Protein AF-A0A3M1U3U3-F1 (afdb_monomer_lite)

Foldseek 3Di:
DDDDDDDPDDPPPPPDPPPPPPADAQEKEFQCDQFWKFKDKAHDTDTAHHGDIHHDHDDFAKIWMWIATPVRHTPDTDIDGADRYWYQHRHLAKKKKFKDKQFPPVCCVVPFPWDWDDQPNDTDTGHMDIDGSVCRIDYDPFPEEAPGDDDPDNVPDPADVVRMDMGIYMYGSVRVVVVRVVSVVVVVD

Sequence (189 aa):
MKRQPITHLLLISILGLMMSACQKGNVEMDNAGDQTLEVTVDELTYTMKPGDYQKLELKPGTHRIIIKDEDGKTIEEATFQVKEGGLLNLARKDYYIWTDLYGDPSLKAEKLKEDWHKIGDKSYYGEFTRIEPENIYVEKTWDYGLEEDFPTDLIGLQLTREKYMIKSKLFREKDLIEAYNALARQSSQ

Radius of gyration: 21.99 Å; chains: 1; bounding box: 83×41×49 Å

Structure (mmCIF, N/CA/C/O backbone):
data_AF-A0A3M1U3U3-F1
#
_entry.id   AF-A0A3M1U3U3-F1
#
loop_
_atom_site.group_PDB
_atom_site.id
_atom_site.type_symbol
_atom_site.label_atom_id
_atom_site.label_alt_id
_atom_site.label_comp_id
_atom_site.label_asym_id
_atom_site.label_entity_id
_atom_site.label_seq_id
_atom_site.pdbx_PDB_ins_code
_atom_site.Cartn_x
_atom_site.Cartn_y
_atom_site.Cartn_z
_atom_site.occupancy
_atom_site.B_iso_or_equiv
_atom_site.auth_seq_id
_atom_site.auth_comp_id
_atom_site.auth_asym_id
_atom_site.auth_atom_id
_atom_site.pdbx_PDB_model_num
ATOM 1 N N . MET A 1 1 ? -62.310 -25.233 -28.486 1.00 44.94 1 MET A N 1
ATOM 2 C CA . MET A 1 1 ? -60.982 -24.636 -28.765 1.00 44.94 1 MET A CA 1
ATOM 3 C C . MET A 1 1 ? -60.704 -23.539 -27.743 1.00 44.94 1 MET A C 1
ATOM 5 O O . MET A 1 1 ? -61.309 -22.480 -27.831 1.00 44.94 1 MET A O 1
ATOM 9 N N . LYS A 1 2 ? -59.877 -23.814 -26.724 1.00 37.88 2 LYS A N 1
ATOM 10 C CA . LYS A 1 2 ? -59.483 -22.843 -25.685 1.00 37.88 2 LYS A CA 1
ATOM 11 C C . LYS A 1 2 ? -58.199 -22.130 -26.125 1.00 37.88 2 LYS A C 1
ATOM 13 O O . LYS A 1 2 ? -57.233 -22.800 -26.472 1.00 37.88 2 LYS A O 1
ATOM 18 N N . ARG A 1 3 ? -58.208 -20.794 -26.127 1.00 43.28 3 ARG A N 1
ATOM 19 C CA . ARG A 1 3 ? -57.026 -19.946 -26.356 1.00 43.28 3 ARG A CA 1
ATOM 20 C C . ARG A 1 3 ? -56.214 -19.868 -25.059 1.00 43.28 3 ARG A C 1
ATOM 22 O O . ARG A 1 3 ? -56.797 -19.606 -24.010 1.00 43.28 3 ARG A O 1
ATOM 29 N N . GLN A 1 4 ? -54.907 -20.107 -25.127 1.00 47.84 4 GLN A N 1
ATOM 30 C CA . GLN A 1 4 ? -53.986 -19.836 -24.019 1.00 47.84 4 GLN A CA 1
ATOM 31 C C . GLN A 1 4 ? -53.564 -18.357 -24.034 1.00 47.84 4 GLN A C 1
ATOM 33 O O . GLN A 1 4 ? -53.322 -17.826 -25.120 1.00 47.84 4 GLN A O 1
ATOM 38 N N . PRO A 1 5 ? -53.456 -17.685 -22.875 1.00 51.38 5 PRO A N 1
ATOM 39 C CA . PRO A 1 5 ? -52.813 -16.383 -22.785 1.00 51.38 5 PRO A CA 1
ATOM 40 C C . PRO A 1 5 ? -51.293 -16.552 -22.654 1.00 51.38 5 PRO A C 1
ATOM 42 O O . PRO A 1 5 ? -50.808 -17.343 -21.848 1.00 51.38 5 PRO A O 1
ATOM 45 N N . ILE A 1 6 ? -50.546 -15.801 -23.462 1.00 52.19 6 ILE A N 1
ATOM 46 C CA . ILE A 1 6 ? -49.090 -15.684 -23.368 1.00 52.19 6 ILE A CA 1
ATOM 47 C C . ILE A 1 6 ? -48.789 -14.757 -22.188 1.00 52.19 6 ILE A C 1
ATOM 49 O O . ILE A 1 6 ? -49.027 -13.552 -22.253 1.00 52.19 6 ILE A O 1
ATOM 53 N N . THR A 1 7 ? -48.301 -15.330 -21.094 1.00 41.19 7 THR A N 1
ATOM 54 C CA . THR A 1 7 ? -47.803 -14.586 -19.936 1.00 41.19 7 THR A CA 1
ATOM 55 C C . THR A 1 7 ? -46.410 -14.053 -20.274 1.00 41.19 7 THR A C 1
ATOM 57 O O . THR A 1 7 ? -45.443 -14.813 -20.298 1.00 41.19 7 THR A O 1
ATOM 60 N N . HIS A 1 8 ? -46.287 -12.757 -20.567 1.00 48.03 8 HIS A N 1
ATOM 61 C CA . HIS A 1 8 ? -44.983 -12.105 -20.684 1.00 48.03 8 HIS A CA 1
ATOM 62 C C . HIS A 1 8 ? -44.361 -11.950 -19.289 1.00 48.03 8 HIS A C 1
ATOM 64 O O . HIS A 1 8 ? -44.740 -11.074 -18.516 1.00 48.03 8 HIS A O 1
ATOM 70 N N . LEU A 1 9 ? -43.412 -12.831 -18.970 1.00 45.91 9 LEU A N 1
ATOM 71 C CA . LEU A 1 9 ? -42.531 -12.717 -17.814 1.00 45.91 9 LEU A CA 1
ATOM 72 C C . LEU A 1 9 ? -41.480 -11.636 -18.116 1.00 45.91 9 LEU A C 1
ATOM 74 O O . LEU A 1 9 ? -40.540 -11.866 -18.874 1.00 45.91 9 LEU A O 1
ATOM 78 N N . LEU A 1 10 ? -41.670 -10.440 -17.562 1.00 45.41 10 LEU A N 1
ATOM 79 C CA . LEU A 1 10 ? -40.721 -9.332 -17.656 1.00 45.41 10 LEU A CA 1
ATOM 80 C C . LEU A 1 10 ? -39.677 -9.501 -16.540 1.00 45.41 10 LEU A C 1
ATOM 82 O O . LEU A 1 10 ? -39.898 -9.109 -15.397 1.00 45.41 10 LEU A O 1
ATOM 86 N N . LEU A 1 11 ? -38.557 -10.152 -16.867 1.00 43.94 11 LEU A N 1
ATOM 87 C CA . LEU A 1 11 ? -37.371 -10.211 -16.012 1.00 43.94 11 LEU A CA 1
ATOM 88 C C . LEU A 1 11 ? -36.664 -8.849 -16.100 1.00 43.94 11 LEU A C 1
ATOM 90 O O . LEU A 1 11 ? -35.965 -8.568 -17.070 1.00 43.94 11 LEU A O 1
ATOM 94 N N . ILE A 1 12 ? -36.865 -7.978 -15.111 1.00 51.47 12 ILE A N 1
ATOM 95 C CA . ILE A 1 12 ? -36.060 -6.761 -14.965 1.00 51.47 12 ILE A CA 1
ATOM 96 C C . ILE A 1 12 ? -34.807 -7.154 -14.182 1.00 51.47 12 ILE A C 1
ATOM 98 O O . ILE A 1 12 ? -34.787 -7.151 -12.953 1.00 51.47 12 ILE A O 1
ATOM 102 N N . SER A 1 13 ? -33.759 -7.539 -14.906 1.00 51.06 13 SER A N 1
ATOM 103 C CA . SER A 1 13 ? -32.401 -7.617 -14.376 1.00 51.06 13 SER A CA 1
ATOM 104 C C . SER A 1 13 ? -31.904 -6.194 -14.119 1.00 51.06 13 SER A C 1
ATOM 106 O O . SER A 1 13 ? -31.456 -5.512 -15.043 1.00 51.06 13 SER A O 1
ATOM 108 N N . ILE A 1 14 ? -32.015 -5.725 -12.875 1.00 53.97 14 ILE A N 1
ATOM 109 C CA . ILE A 1 14 ? -31.339 -4.504 -12.427 1.00 53.97 14 ILE A CA 1
ATOM 110 C C . ILE A 1 14 ? -29.849 -4.840 -12.357 1.00 53.97 14 ILE A C 1
ATOM 112 O O . ILE A 1 14 ? -29.349 -5.378 -11.372 1.00 53.97 14 ILE A O 1
ATOM 116 N N . LEU A 1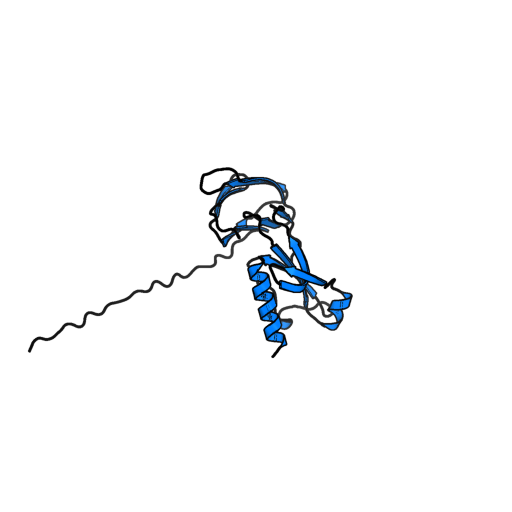 15 ? -29.168 -4.582 -13.470 1.00 50.12 15 LEU A N 1
ATOM 117 C CA . LEU A 1 15 ? -27.721 -4.552 -13.576 1.00 50.12 15 LEU A CA 1
ATOM 118 C C . LEU A 1 15 ? -27.237 -3.432 -12.650 1.00 50.12 15 LEU A C 1
ATOM 120 O O . LEU A 1 15 ? -27.443 -2.252 -12.934 1.00 50.12 15 LEU A O 1
ATOM 124 N N . GLY A 1 16 ? -26.682 -3.812 -11.499 1.00 47.12 16 GLY A N 1
ATOM 125 C CA . GLY A 1 16 ? -26.101 -2.881 -10.544 1.00 47.12 16 GLY A CA 1
ATOM 126 C C . GLY A 1 16 ? -24.942 -2.143 -11.197 1.00 47.12 16 GLY A C 1
ATOM 127 O O . GLY A 1 16 ? -23.850 -2.688 -11.327 1.00 47.12 16 GLY A O 1
ATOM 128 N N . LEU A 1 17 ? -25.191 -0.906 -11.621 1.00 46.38 17 LEU A N 1
ATOM 129 C CA . LEU A 1 17 ? -24.141 0.049 -11.936 1.00 46.38 17 LEU A CA 1
ATOM 130 C C . LEU A 1 17 ? -23.414 0.343 -10.616 1.00 46.38 17 LEU A C 1
ATOM 132 O O . LEU A 1 17 ? -23.860 1.172 -9.822 1.00 46.38 17 LEU A O 1
ATOM 136 N N . MET A 1 18 ? -22.322 -0.373 -10.349 1.00 48.38 18 MET A N 1
ATOM 137 C CA . MET A 1 18 ? -21.356 0.058 -9.346 1.00 48.38 18 MET A CA 1
ATOM 138 C C . MET A 1 18 ? -20.742 1.353 -9.863 1.00 48.38 18 MET A C 1
ATOM 140 O O . MET A 1 18 ? -19.883 1.357 -10.741 1.00 48.38 18 MET A O 1
ATOM 144 N N . MET A 1 19 ? -21.260 2.478 -9.376 1.00 45.25 19 MET A N 1
ATOM 145 C CA . MET A 1 19 ? -20.596 3.756 -9.548 1.00 45.25 19 MET A CA 1
ATOM 146 C C . MET A 1 19 ? -19.299 3.678 -8.749 1.00 45.25 19 MET A C 1
ATOM 148 O O . MET A 1 19 ? -19.324 3.820 -7.527 1.00 45.25 19 MET A O 1
ATOM 152 N N . SER A 1 20 ? -18.181 3.432 -9.433 1.00 45.62 20 SER A N 1
ATOM 153 C CA . SER A 1 20 ? -16.842 3.684 -8.905 1.00 45.62 20 SER A CA 1
ATOM 154 C C . SER A 1 20 ? -16.735 5.180 -8.630 1.00 45.62 20 SER A C 1
ATOM 156 O O . SER A 1 20 ? -16.308 5.970 -9.471 1.00 45.62 20 SER A O 1
ATOM 158 N N . ALA A 1 21 ? -17.226 5.600 -7.465 1.00 48.47 21 ALA A N 1
ATOM 159 C CA . ALA A 1 21 ? -16.942 6.913 -6.936 1.00 48.47 21 ALA A CA 1
ATOM 160 C C . ALA A 1 21 ? -15.420 6.997 -6.841 1.00 48.47 21 ALA A C 1
ATOM 162 O O . ALA A 1 21 ? -14.805 6.194 -6.146 1.00 48.47 21 ALA A O 1
ATOM 163 N N . CYS A 1 22 ? -14.817 7.927 -7.580 1.00 58.47 22 CYS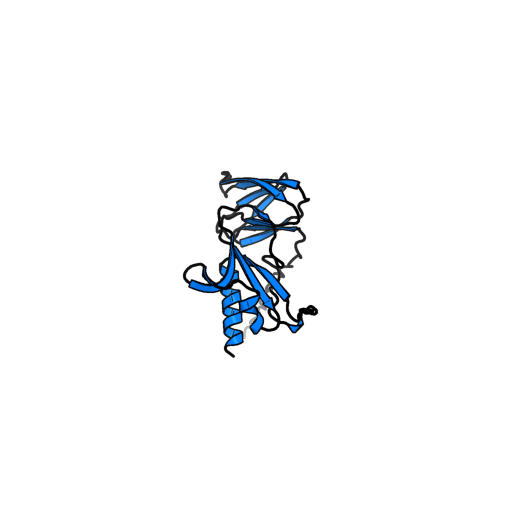 A N 1
ATOM 164 C CA . CYS A 1 22 ? -13.402 8.236 -7.455 1.00 58.47 22 CYS A CA 1
ATOM 165 C C . CYS A 1 22 ? -13.159 8.646 -5.999 1.00 58.47 22 CYS A C 1
ATOM 167 O O . CYS A 1 22 ? -13.452 9.781 -5.611 1.00 58.47 22 CYS A O 1
ATOM 169 N N . GLN A 1 23 ? -12.712 7.703 -5.174 1.00 66.81 23 GLN A N 1
ATOM 170 C CA . GLN A 1 23 ? -12.415 7.963 -3.777 1.00 66.81 23 GLN A CA 1
ATOM 171 C C . GLN A 1 23 ? -11.241 8.946 -3.750 1.00 66.81 23 GLN A C 1
ATOM 173 O O . GLN A 1 23 ? -10.232 8.746 -4.427 1.00 66.81 23 GLN A O 1
ATOM 178 N N . LYS A 1 24 ? -11.406 10.064 -3.042 1.00 81.88 24 LYS A N 1
ATOM 179 C CA . LYS A 1 24 ? -10.366 11.084 -2.870 1.00 81.88 24 LYS A CA 1
ATOM 180 C C . LYS A 1 24 ? -9.701 10.867 -1.519 1.00 81.88 24 LYS A C 1
ATOM 182 O O . LYS A 1 24 ? -10.391 10.565 -0.552 1.00 81.88 24 LYS A O 1
ATOM 187 N N . GLY A 1 25 ? -8.389 11.027 -1.469 1.00 91.56 25 GLY A N 1
ATOM 188 C CA . GLY A 1 25 ? -7.606 10.870 -0.252 1.00 91.56 25 GLY A CA 1
ATOM 189 C C . GLY A 1 25 ? -6.144 10.597 -0.572 1.00 91.56 25 GLY A C 1
ATOM 190 O O . GLY A 1 25 ? -5.803 10.218 -1.698 1.00 91.56 25 GLY A O 1
ATOM 191 N N . ASN A 1 26 ? -5.291 10.784 0.424 1.00 95.19 26 ASN A N 1
ATOM 192 C CA . ASN A 1 26 ? -3.851 10.575 0.345 1.00 95.19 26 ASN A CA 1
ATOM 193 C C . ASN A 1 26 ? -3.381 9.309 1.081 1.00 95.19 26 ASN A C 1
ATOM 195 O O . ASN A 1 26 ? -2.267 8.847 0.842 1.00 95.19 26 ASN A O 1
ATOM 199 N N . VAL A 1 27 ? -4.217 8.729 1.945 1.00 98.00 27 VAL A N 1
ATOM 200 C CA . VAL A 1 27 ? -3.944 7.461 2.629 1.00 98.00 27 VAL A CA 1
ATOM 201 C C . VAL A 1 27 ? -4.888 6.383 2.113 1.00 98.00 27 VAL A C 1
ATOM 203 O O . VAL A 1 27 ? -6.104 6.532 2.153 1.00 98.00 27 VAL A O 1
ATOM 206 N N . GLU A 1 28 ? -4.321 5.297 1.614 1.00 98.00 28 GLU A N 1
ATOM 207 C CA . GLU A 1 28 ? -5.023 4.119 1.121 1.00 98.00 28 GLU A CA 1
ATOM 208 C C . GLU A 1 28 ? -5.244 3.158 2.283 1.00 98.00 28 GLU A C 1
ATOM 210 O O . GLU A 1 28 ? -4.286 2.697 2.884 1.00 98.00 28 GLU A O 1
ATOM 215 N N . MET A 1 29 ? -6.488 2.874 2.637 1.00 98.00 29 MET A N 1
ATOM 216 C CA . MET A 1 29 ? -6.845 1.963 3.715 1.00 98.00 29 MET A CA 1
ATOM 217 C C . MET A 1 29 ? -7.459 0.705 3.116 1.00 98.00 29 MET A C 1
ATOM 219 O O . MET A 1 29 ? -8.508 0.778 2.478 1.00 98.00 29 MET A O 1
ATOM 223 N N . ASP A 1 30 ? -6.801 -0.434 3.316 1.00 98.50 30 ASP A N 1
ATOM 224 C CA . ASP A 1 30 ? -7.132 -1.668 2.607 1.00 98.50 30 ASP A CA 1
ATOM 225 C C . ASP A 1 30 ? -7.291 -2.861 3.548 1.00 98.50 30 ASP A C 1
ATOM 227 O O . ASP A 1 30 ? -6.448 -3.116 4.417 1.00 98.50 30 ASP A O 1
ATOM 231 N N . ASN A 1 31 ? -8.370 -3.618 3.347 1.00 98.00 31 ASN A N 1
ATOM 232 C CA . ASN A 1 31 ? -8.610 -4.898 3.997 1.00 98.00 31 ASN A CA 1
ATOM 233 C C . ASN A 1 31 ? -8.456 -6.048 2.991 1.00 98.00 31 ASN A C 1
ATOM 235 O O . ASN A 1 31 ? -9.429 -6.687 2.602 1.00 98.00 31 ASN A O 1
ATOM 239 N N . ALA A 1 32 ? -7.217 -6.387 2.629 1.00 96.88 32 ALA A N 1
ATOM 240 C CA . ALA A 1 32 ? -6.901 -7.596 1.857 1.00 96.88 32 ALA A CA 1
ATOM 241 C C . ALA A 1 32 ? -7.119 -8.927 2.631 1.00 96.88 32 ALA A C 1
ATOM 243 O O . ALA A 1 32 ? -6.622 -9.982 2.227 1.00 96.88 32 ALA A O 1
ATOM 244 N N . GLY A 1 33 ? -7.792 -8.889 3.784 1.00 96.25 33 GLY A N 1
ATOM 245 C CA . GLY A 1 33 ? -8.105 -10.038 4.626 1.00 96.25 33 GLY A CA 1
ATOM 246 C C . GLY A 1 33 ? -9.416 -10.725 4.260 1.00 96.25 33 GLY A C 1
ATOM 247 O O . GLY A 1 33 ? -10.088 -10.382 3.292 1.00 96.25 33 GLY A O 1
ATOM 248 N N . ASP A 1 34 ? -9.769 -11.720 5.067 1.00 96.75 34 ASP A N 1
ATOM 249 C CA . ASP A 1 34 ? -10.973 -12.547 4.950 1.00 96.75 34 ASP A CA 1
ATOM 250 C C . ASP A 1 34 ? -11.995 -12.296 6.072 1.00 96.75 34 ASP A C 1
ATOM 252 O O . ASP A 1 34 ? -13.061 -12.911 6.077 1.00 96.75 34 ASP A O 1
ATOM 256 N N . GLN A 1 35 ? -11.710 -11.359 6.980 1.00 96.88 35 GLN A N 1
ATOM 257 C CA . GLN A 1 35 ? -12.587 -10.967 8.087 1.00 96.88 35 GLN A CA 1
ATOM 258 C C . GLN A 1 35 ? -13.096 -9.534 7.912 1.00 96.88 35 GLN A C 1
ATOM 260 O O . GLN A 1 35 ? -12.383 -8.678 7.381 1.00 96.88 35 GLN A O 1
ATOM 265 N N . THR A 1 36 ? -14.313 -9.250 8.381 1.00 98.19 36 THR A N 1
ATOM 266 C CA . THR A 1 36 ? -14.779 -7.865 8.524 1.00 98.19 36 THR A CA 1
ATOM 267 C C . THR A 1 36 ? -14.097 -7.227 9.729 1.00 98.19 36 THR A C 1
ATOM 269 O O . THR A 1 36 ? -13.956 -7.849 10.780 1.00 98.19 36 THR A O 1
ATOM 272 N N . LEU A 1 37 ? -13.683 -5.972 9.582 1.00 98.31 37 LEU A N 1
ATOM 273 C CA . LEU A 1 37 ? -12.983 -5.218 10.615 1.00 98.31 37 LEU A CA 1
ATOM 274 C C . LEU A 1 37 ? -13.764 -3.954 10.976 1.00 98.31 37 LEU A C 1
ATOM 276 O O . LEU A 1 37 ? -14.265 -3.250 10.095 1.00 98.31 37 LEU A O 1
ATOM 280 N N . GLU A 1 38 ? -13.832 -3.633 12.266 1.00 98.38 38 GLU A N 1
ATOM 281 C CA . GLU A 1 38 ? -14.179 -2.288 12.729 1.00 98.38 38 GLU A CA 1
ATOM 282 C C . GLU A 1 38 ? -12.879 -1.495 12.888 1.00 98.38 38 GLU A C 1
ATOM 284 O O . GLU A 1 38 ? -12.017 -1.844 13.695 1.00 98.38 38 GLU A O 1
ATOM 289 N N . VAL A 1 39 ? -12.727 -0.436 12.097 1.00 98.50 39 VAL A N 1
ATOM 290 C CA . VAL A 1 39 ? -11.513 0.380 12.052 1.00 98.50 39 VAL A CA 1
ATOM 291 C C . VAL A 1 39 ? -11.844 1.791 12.489 1.00 98.50 39 VAL A C 1
ATOM 293 O O . VAL A 1 39 ? -12.632 2.471 11.840 1.00 98.50 39 VAL A O 1
ATOM 296 N N . THR A 1 40 ? -11.212 2.259 13.556 1.00 98.50 40 THR A N 1
ATOM 297 C CA . THR A 1 40 ? -11.280 3.659 13.973 1.00 98.50 40 THR A CA 1
ATOM 298 C C . THR A 1 40 ? -9.968 4.347 13.627 1.00 98.50 40 THR A C 1
ATOM 300 O O . THR A 1 40 ? -8.922 3.953 14.137 1.00 98.50 40 THR A O 1
ATOM 303 N N . VAL A 1 41 ? -10.020 5.383 12.790 1.00 98.38 41 VAL A N 1
ATOM 304 C CA . VAL A 1 41 ? -8.896 6.292 12.528 1.00 98.38 41 VAL A CA 1
ATOM 305 C C . VAL A 1 41 ? -9.241 7.650 13.128 1.00 98.38 41 VAL A C 1
ATOM 307 O O . VAL A 1 41 ? -10.216 8.288 12.726 1.00 98.38 41 VAL A O 1
ATOM 310 N N . ASP A 1 42 ? -8.456 8.064 14.118 1.00 97.62 42 ASP A N 1
ATOM 311 C CA . ASP A 1 42 ? -8.747 9.177 15.023 1.00 97.62 42 ASP A CA 1
ATOM 312 C C . ASP A 1 42 ? -10.150 9.066 15.655 1.00 97.62 42 ASP A C 1
ATOM 314 O O . ASP A 1 42 ? -10.354 8.273 16.572 1.00 97.62 42 ASP A O 1
ATOM 318 N N . GLU A 1 43 ? -11.120 9.847 15.172 1.00 95.88 43 GLU A N 1
ATOM 319 C CA . GLU A 1 43 ? -12.505 9.874 15.667 1.00 95.88 43 GLU A CA 1
ATOM 320 C C . GLU A 1 43 ? -13.491 9.154 14.729 1.00 95.88 43 GLU A C 1
ATOM 322 O O . GLU A 1 43 ? -14.654 8.945 15.079 1.00 95.88 43 GLU A O 1
ATOM 327 N N . LEU A 1 44 ? -13.052 8.780 13.524 1.00 97.69 44 LEU A N 1
ATOM 328 C CA . LEU A 1 44 ? -13.912 8.223 12.484 1.00 97.69 44 LEU A CA 1
ATOM 329 C C . LEU A 1 44 ? -13.834 6.702 12.485 1.00 97.69 44 LEU A C 1
ATOM 331 O O . LEU A 1 44 ? -12.747 6.136 12.423 1.00 97.69 44 LEU A O 1
ATOM 335 N N . THR A 1 45 ? -14.994 6.049 12.529 1.00 97.88 45 THR A N 1
ATOM 336 C CA . THR A 1 45 ? -15.101 4.585 12.533 1.00 97.88 45 THR A CA 1
ATOM 337 C C . THR A 1 45 ? -15.701 4.075 11.229 1.00 97.88 45 THR A C 1
ATOM 339 O O . THR A 1 45 ? -16.682 4.626 10.729 1.00 97.88 45 THR A O 1
ATOM 342 N N . TYR A 1 46 ? -15.110 3.006 10.704 1.00 97.75 46 TYR A N 1
ATOM 343 C CA . TYR A 1 46 ? -15.433 2.363 9.440 1.00 97.75 46 TYR A CA 1
ATOM 344 C C . TYR A 1 46 ? -15.658 0.869 9.668 1.00 97.75 46 TYR A C 1
ATOM 346 O O . TYR A 1 46 ? -14.958 0.241 10.461 1.00 97.75 46 TYR A O 1
ATOM 354 N N . THR A 1 47 ? -16.608 0.289 8.940 1.00 98.00 47 THR A N 1
ATOM 355 C CA . THR A 1 47 ? -16.747 -1.166 8.825 1.00 98.00 47 THR A CA 1
ATOM 356 C C . THR A 1 47 ? -16.140 -1.588 7.495 1.00 98.00 47 THR A C 1
ATOM 358 O O . THR A 1 47 ? -16.688 -1.251 6.448 1.00 98.00 47 THR A O 1
ATOM 361 N N . MET A 1 48 ? -15.023 -2.308 7.544 1.00 97.75 48 MET A N 1
ATOM 362 C CA . MET A 1 48 ? -14.239 -2.728 6.382 1.00 97.75 48 MET A CA 1
ATOM 363 C C . MET A 1 48 ? -14.435 -4.224 6.154 1.00 97.75 48 MET A C 1
ATOM 365 O O . MET A 1 48 ? -13.894 -5.040 6.898 1.00 97.75 48 MET A O 1
ATOM 369 N N . LYS A 1 49 ? -15.215 -4.610 5.147 1.00 98.19 49 LYS A N 1
ATOM 370 C CA . LYS A 1 49 ? -15.426 -6.016 4.768 1.00 98.19 49 LYS A CA 1
ATOM 371 C C . LYS A 1 49 ? -14.186 -6.599 4.077 1.00 98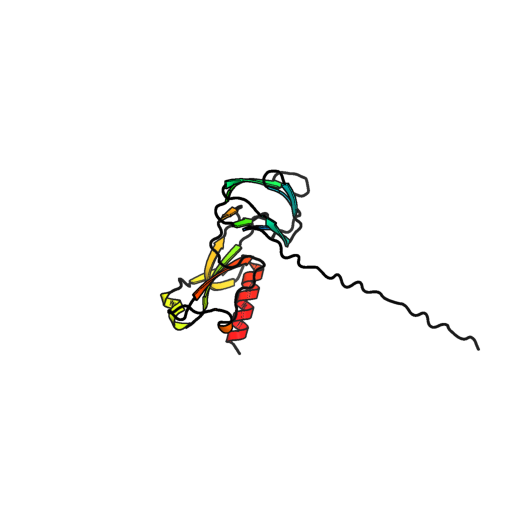.19 49 LYS A C 1
ATOM 373 O O . LYS A 1 49 ? -13.307 -5.841 3.664 1.00 98.19 49 LYS A O 1
ATOM 378 N N . PRO A 1 50 ? -14.109 -7.932 3.923 1.00 97.88 50 PRO A N 1
ATOM 379 C CA . PRO A 1 50 ? -13.066 -8.568 3.124 1.00 97.88 50 PRO A CA 1
ATOM 380 C C . PRO A 1 50 ? -12.973 -7.974 1.715 1.00 97.88 50 PRO A C 1
ATOM 382 O O . PRO A 1 50 ? -13.964 -7.949 0.983 1.00 97.88 50 PRO A O 1
ATOM 385 N N . GLY A 1 51 ? -11.780 -7.517 1.338 1.00 96.12 51 GLY A N 1
ATOM 386 C CA . GLY A 1 51 ? -11.497 -6.872 0.056 1.00 96.12 51 GLY A CA 1
ATOM 387 C C . GLY A 1 51 ? -11.921 -5.405 -0.042 1.00 96.12 51 GLY A C 1
ATOM 388 O O . GLY A 1 51 ? -11.755 -4.819 -1.111 1.00 96.12 51 GLY A O 1
ATOM 389 N N . ASP A 1 52 ? -12.464 -4.804 1.022 1.00 97.56 52 ASP A N 1
ATOM 390 C CA . ASP A 1 52 ? -12.818 -3.386 0.998 1.00 97.56 52 ASP A CA 1
ATOM 391 C C . ASP A 1 52 ? -11.565 -2.505 0.962 1.00 97.56 52 ASP A C 1
ATOM 393 O O . ASP A 1 52 ? -10.587 -2.720 1.685 1.00 97.56 52 ASP A O 1
ATOM 397 N N . TYR A 1 53 ? -11.674 -1.448 0.164 1.00 96.88 53 TYR A N 1
ATOM 398 C CA . TYR A 1 53 ? -10.672 -0.413 -0.024 1.00 96.88 53 TYR A CA 1
ATOM 399 C C . TYR A 1 53 ? -11.306 0.966 0.153 1.00 96.88 53 TYR A C 1
ATOM 401 O O . TYR A 1 53 ? -12.395 1.247 -0.369 1.00 96.88 53 TYR A O 1
ATOM 409 N N . GLN A 1 54 ? -10.599 1.852 0.851 1.00 95.69 54 GLN A N 1
ATOM 410 C CA . GLN A 1 54 ? -10.999 3.241 0.995 1.00 95.69 54 GLN A CA 1
ATOM 411 C C . GLN A 1 54 ? -9.806 4.199 0.978 1.00 95.69 54 GLN A C 1
ATOM 413 O O . GLN A 1 54 ? -8.836 4.004 1.702 1.00 95.69 54 GLN A O 1
ATOM 418 N N . LYS A 1 55 ? -9.908 5.313 0.243 1.00 96.31 55 LYS A N 1
ATOM 419 C CA . LYS A 1 55 ? -9.016 6.465 0.458 1.00 96.31 55 LYS A CA 1
ATOM 420 C C . LYS A 1 55 ? -9.515 7.363 1.594 1.00 96.31 55 LYS A C 1
ATOM 422 O O . LYS A 1 55 ? -10.677 7.770 1.619 1.00 96.31 55 LYS A O 1
ATOM 427 N N . LEU A 1 56 ? -8.611 7.689 2.511 1.00 96.25 56 LEU A N 1
ATOM 428 C CA . LEU A 1 56 ? -8.779 8.668 3.577 1.00 96.25 56 LEU A CA 1
ATOM 429 C C . LEU A 1 56 ? -7.973 9.924 3.246 1.00 96.25 56 LEU A C 1
ATOM 431 O O . LEU A 1 56 ? -6.840 9.843 2.773 1.00 96.25 56 LEU A O 1
ATOM 435 N N . GLU A 1 57 ? -8.552 11.088 3.519 1.00 96.38 57 GLU A N 1
ATOM 436 C CA . GLU A 1 57 ? -7.831 12.359 3.486 1.00 96.38 57 GLU A CA 1
ATOM 437 C C . GLU A 1 57 ? -7.352 12.682 4.905 1.00 96.38 57 GLU A C 1
ATOM 439 O O . GLU A 1 57 ? -8.139 13.114 5.751 1.00 96.38 57 GLU A O 1
ATOM 444 N N . LEU A 1 58 ? -6.067 12.453 5.169 1.00 97.00 58 LEU A N 1
ATOM 445 C CA . LEU A 1 58 ? -5.420 12.748 6.444 1.00 97.00 58 LEU A CA 1
ATOM 446 C C . LEU A 1 58 ? -4.410 13.882 6.266 1.00 97.00 58 LEU A C 1
ATOM 448 O O . LEU A 1 58 ? -3.592 13.886 5.344 1.00 97.00 58 LEU A O 1
ATOM 452 N N . LYS A 1 59 ? -4.456 14.856 7.176 1.00 96.88 59 LYS A N 1
ATOM 453 C CA . LYS A 1 59 ? -3.487 15.957 7.195 1.00 96.88 59 LYS A CA 1
ATOM 454 C C . LYS A 1 59 ? -2.099 15.437 7.594 1.00 96.88 59 LYS A C 1
ATOM 456 O O . LYS A 1 59 ? -2.010 14.431 8.282 1.00 96.88 59 LYS A O 1
ATOM 461 N N . PRO A 1 60 ? -1.008 16.138 7.248 1.00 97.81 60 PRO A N 1
ATOM 462 C CA . PRO A 1 60 ? 0.301 15.812 7.799 1.00 97.81 60 PRO A CA 1
ATOM 463 C C . PRO A 1 60 ? 0.286 15.920 9.331 1.00 97.81 60 PRO A C 1
ATOM 465 O O . PRO A 1 60 ? -0.146 16.941 9.874 1.00 97.81 60 PRO A O 1
ATOM 468 N N . GLY A 1 61 ? 0.757 14.891 10.033 1.00 98.12 61 GLY A N 1
ATOM 469 C CA . GLY A 1 61 ? 0.653 14.831 11.489 1.00 98.12 61 GLY A CA 1
ATOM 470 C C . GLY A 1 61 ? 0.680 13.422 12.069 1.00 98.12 61 GLY A C 1
ATOM 471 O O . GLY A 1 61 ? 0.842 12.435 11.353 1.00 98.12 61 GLY A O 1
ATOM 472 N N . THR A 1 62 ? 0.560 13.349 13.394 1.00 98.50 62 THR A N 1
ATOM 473 C CA . THR A 1 62 ? 0.397 12.087 14.121 1.00 98.50 62 THR A CA 1
ATOM 474 C C . THR A 1 62 ? -1.080 11.718 14.160 1.00 98.50 62 THR A C 1
ATOM 476 O O . THR A 1 62 ? -1.905 12.542 14.550 1.00 98.50 62 THR A O 1
ATOM 479 N N . HIS A 1 63 ? -1.386 10.475 13.815 1.00 98.62 63 HIS A N 1
ATOM 480 C CA . HIS A 1 63 ? -2.726 9.898 13.821 1.00 98.62 63 HIS A CA 1
ATOM 481 C C . HIS A 1 63 ? -2.749 8.620 14.653 1.00 98.62 63 HIS A C 1
ATOM 483 O O . HIS A 1 63 ? -1.701 8.025 14.931 1.00 98.62 63 HIS A O 1
ATOM 489 N N . ARG A 1 64 ? -3.946 8.190 15.050 1.00 98.50 64 ARG A N 1
ATOM 490 C CA . ARG A 1 64 ? -4.165 6.924 15.759 1.00 98.50 64 ARG A CA 1
ATOM 491 C C . ARG A 1 64 ? -5.084 6.017 14.957 1.00 98.50 64 ARG A C 1
ATOM 493 O O . ARG A 1 64 ? -6.058 6.479 14.374 1.00 98.50 64 ARG A O 1
ATOM 500 N N . ILE A 1 65 ? -4.793 4.722 14.985 1.00 98.56 65 ILE A N 1
ATOM 501 C CA . ILE A 1 65 ? -5.657 3.674 14.451 1.00 98.56 65 ILE A CA 1
ATOM 502 C C . ILE A 1 65 ? -5.960 2.636 15.531 1.00 98.56 65 ILE A C 1
ATOM 504 O O . ILE A 1 65 ? -5.091 2.273 16.325 1.00 98.56 65 ILE A O 1
ATOM 508 N N . ILE A 1 66 ? -7.201 2.163 15.548 1.00 98.56 66 ILE A N 1
ATOM 509 C CA . ILE A 1 66 ? -7.655 1.003 16.313 1.00 98.56 66 ILE A CA 1
ATOM 510 C C . ILE A 1 66 ? -8.354 0.074 15.328 1.00 98.56 66 ILE A C 1
ATOM 512 O O . ILE A 1 66 ? -9.221 0.518 14.578 1.00 98.56 66 ILE A O 1
ATOM 516 N N . ILE A 1 67 ? -7.995 -1.204 15.342 1.00 98.25 67 ILE A N 1
ATOM 517 C CA . ILE A 1 67 ? -8.629 -2.238 14.524 1.00 98.25 67 ILE A CA 1
ATOM 518 C C . ILE A 1 67 ? -9.207 -3.282 15.468 1.00 98.25 67 ILE A C 1
ATOM 520 O O . ILE A 1 67 ? -8.511 -3.781 16.359 1.00 98.25 67 ILE A O 1
ATOM 524 N N . LYS A 1 68 ? -10.475 -3.624 15.267 1.00 98.38 68 LYS A N 1
ATOM 525 C CA . LYS A 1 68 ? -11.158 -4.706 15.970 1.00 98.38 68 LYS A CA 1
ATOM 526 C C . LYS A 1 68 ? -11.700 -5.732 14.986 1.00 98.38 68 LYS A C 1
ATOM 528 O O . LYS A 1 68 ? -12.042 -5.389 13.854 1.00 98.38 68 LYS A O 1
ATOM 533 N N . ASP A 1 69 ? -11.788 -6.971 15.446 1.00 97.06 69 ASP A N 1
ATOM 534 C CA . ASP A 1 69 ? -12.485 -8.041 14.734 1.00 97.06 69 ASP A CA 1
ATOM 535 C C . ASP A 1 69 ? -14.019 -7.923 14.860 1.00 97.06 69 ASP A C 1
ATOM 537 O O . ASP A 1 69 ? -14.547 -7.013 15.505 1.00 97.06 69 ASP A O 1
ATOM 541 N N . GLU A 1 70 ? -14.741 -8.850 14.225 1.00 93.88 70 GLU A N 1
ATOM 542 C CA . GLU A 1 70 ? -16.212 -8.886 14.198 1.00 93.88 70 GLU A CA 1
ATOM 543 C C . GLU A 1 70 ? -16.851 -9.059 15.586 1.00 93.88 70 GLU A C 1
ATOM 545 O O . GLU A 1 70 ? -17.984 -8.623 15.799 1.00 93.88 70 GLU A O 1
ATOM 550 N N . ASP A 1 71 ? -16.121 -9.639 16.543 1.00 95.75 71 ASP A N 1
ATOM 551 C CA . ASP A 1 71 ? -16.560 -9.813 17.931 1.00 95.75 71 ASP A CA 1
ATOM 552 C C . ASP A 1 71 ? -16.274 -8.563 18.792 1.00 95.75 71 ASP A C 1
ATOM 554 O O . ASP A 1 71 ? -16.587 -8.523 19.987 1.00 95.75 71 ASP A O 1
ATOM 558 N N . GLY A 1 72 ? -15.678 -7.522 18.198 1.00 96.31 72 GLY A N 1
ATOM 559 C CA . GLY A 1 72 ? -15.325 -6.270 18.859 1.00 96.31 72 GLY A CA 1
ATOM 560 C C . GLY A 1 72 ? -14.038 -6.345 19.682 1.00 96.31 72 GLY A C 1
ATOM 561 O O . GLY A 1 72 ? -13.758 -5.430 20.465 1.00 96.31 72 GLY A O 1
ATOM 562 N N . LYS A 1 73 ? -13.233 -7.402 19.532 1.00 97.69 73 LYS A N 1
ATOM 563 C CA . LYS A 1 73 ? -11.936 -7.520 20.199 1.00 97.69 73 LYS A CA 1
ATOM 564 C C . LYS A 1 73 ? -10.897 -6.705 19.434 1.00 97.69 73 LYS A C 1
ATOM 566 O O . LYS A 1 73 ? -10.716 -6.873 18.233 1.00 97.69 73 LYS A O 1
ATOM 571 N N . THR A 1 74 ? -10.158 -5.858 20.151 1.00 97.75 74 THR A N 1
ATOM 572 C CA . THR A 1 74 ? -9.027 -5.114 19.583 1.00 97.75 74 THR A CA 1
ATOM 573 C C . THR A 1 74 ? -7.926 -6.071 19.136 1.00 97.75 74 THR A C 1
ATOM 575 O O . THR A 1 74 ? -7.374 -6.816 19.951 1.00 97.75 74 THR A O 1
ATOM 578 N N . ILE A 1 75 ? -7.603 -6.027 17.845 1.00 96.00 75 ILE A N 1
ATOM 579 C CA . ILE A 1 75 ? -6.497 -6.772 17.236 1.00 96.00 75 ILE A CA 1
ATOM 580 C C . ILE A 1 75 ? -5.284 -5.882 16.961 1.00 96.00 75 ILE A C 1
ATOM 582 O O . ILE A 1 75 ? -4.171 -6.395 16.929 1.00 96.00 75 ILE A O 1
ATOM 586 N N . GLU A 1 76 ? -5.485 -4.568 16.820 1.00 96.25 76 GLU A N 1
ATOM 587 C CA . GLU A 1 76 ? -4.410 -3.590 16.662 1.00 96.25 76 GLU A CA 1
ATOM 588 C C . GLU A 1 76 ? -4.773 -2.257 17.311 1.00 96.25 76 GLU A C 1
ATOM 590 O O . GLU A 1 76 ? -5.911 -1.791 17.224 1.00 96.25 76 GLU A O 1
ATOM 595 N N . GLU A 1 77 ? -3.776 -1.611 17.905 1.00 97.50 77 GLU A N 1
ATOM 596 C CA . GLU A 1 77 ? -3.847 -0.215 18.310 1.00 97.50 77 GLU A CA 1
ATOM 597 C C . GLU A 1 77 ? -2.472 0.430 18.124 1.00 97.50 77 GLU A C 1
ATOM 599 O O . GLU A 1 77 ? -1.499 0.023 18.758 1.00 97.50 77 GLU A O 1
ATOM 604 N N . ALA A 1 78 ? -2.393 1.441 17.258 1.00 96.88 78 ALA A N 1
ATOM 605 C CA . ALA A 1 78 ? -1.129 2.059 16.877 1.00 96.88 78 ALA A CA 1
ATOM 606 C C . ALA A 1 78 ? -1.262 3.568 16.648 1.00 96.88 78 ALA A C 1
ATOM 608 O O . ALA A 1 78 ? -2.340 4.092 16.356 1.00 96.88 78 ALA A O 1
ATOM 609 N N . THR A 1 79 ? -0.134 4.270 16.744 1.00 98.12 79 THR A N 1
ATOM 610 C CA . THR A 1 79 ? 0.018 5.641 16.249 1.00 98.12 79 THR A CA 1
ATOM 611 C C . THR A 1 79 ? 0.955 5.657 15.050 1.00 98.12 79 THR A C 1
ATOM 613 O O . THR A 1 79 ? 1.907 4.880 14.978 1.00 98.12 79 THR A O 1
ATOM 616 N N . PHE A 1 80 ? 0.686 6.534 14.088 1.00 98.00 80 PHE A N 1
ATOM 617 C CA . PHE A 1 80 ? 1.470 6.646 12.860 1.00 98.00 80 PHE A CA 1
ATOM 618 C C . PHE A 1 80 ? 1.595 8.104 12.419 1.00 98.00 80 PHE A C 1
ATOM 620 O O . PHE A 1 80 ? 0.790 8.954 12.798 1.00 98.00 80 PHE A O 1
ATOM 627 N N . GLN A 1 81 ? 2.637 8.403 11.642 1.00 97.75 81 GLN A N 1
ATOM 628 C CA . GLN A 1 81 ? 2.932 9.756 11.176 1.00 97.75 81 GLN A CA 1
ATOM 629 C C . GLN A 1 81 ? 2.674 9.866 9.673 1.00 97.75 81 GLN A C 1
ATOM 631 O O . GLN A 1 81 ? 3.370 9.247 8.869 1.00 97.75 81 GLN A O 1
ATOM 636 N N . VAL A 1 82 ? 1.727 10.716 9.291 1.00 98.19 82 VAL A N 1
ATOM 637 C CA . VAL A 1 82 ? 1.458 11.054 7.892 1.00 98.19 82 VAL A CA 1
ATOM 638 C C . VAL A 1 82 ? 2.320 12.249 7.490 1.00 98.19 82 VAL A C 1
ATOM 640 O O . VAL A 1 82 ? 2.346 13.265 8.189 1.00 98.19 82 VAL A O 1
ATOM 643 N N . LYS A 1 83 ? 3.031 12.133 6.360 1.00 96.00 83 LYS A N 1
ATOM 644 C CA . LYS A 1 83 ? 3.703 13.264 5.697 1.00 96.00 83 LYS A CA 1
ATOM 645 C C . LYS A 1 83 ? 2.933 13.689 4.456 1.00 96.00 83 LYS A C 1
ATOM 647 O O . LYS A 1 83 ? 2.330 14.753 4.454 1.00 96.00 83 LYS A O 1
ATOM 652 N N . GLU A 1 84 ? 2.923 12.834 3.439 1.00 93.62 84 GLU A N 1
ATOM 653 C CA . GLU A 1 84 ? 2.220 13.091 2.176 1.00 93.62 84 GLU A CA 1
ATOM 654 C C . GLU A 1 84 ? 1.066 12.117 1.951 1.00 93.62 84 GLU A C 1
ATOM 656 O O . GLU A 1 84 ? 0.050 12.498 1.383 1.00 93.62 84 GLU A O 1
ATOM 661 N N . GLY A 1 85 ? 1.191 10.885 2.442 1.00 96.56 85 GLY A N 1
ATOM 662 C CA . GLY A 1 85 ? 0.223 9.816 2.246 1.00 96.56 85 GLY A CA 1
ATOM 663 C C . GLY A 1 85 ? 0.848 8.456 2.538 1.00 96.56 85 GLY A C 1
ATOM 664 O O . GLY A 1 85 ? 2.016 8.376 2.935 1.00 96.56 85 GLY A O 1
ATOM 665 N N . GLY A 1 86 ? 0.095 7.385 2.316 1.00 98.00 86 GLY A N 1
ATOM 666 C CA . GLY A 1 86 ? 0.588 6.037 2.585 1.00 98.00 86 GLY A CA 1
ATOM 667 C C . GLY A 1 86 ? -0.462 4.948 2.450 1.00 98.00 86 GLY A C 1
ATOM 668 O O . GLY A 1 86 ? -1.555 5.190 1.950 1.00 98.00 86 GLY A O 1
ATOM 669 N N . LEU A 1 87 ? -0.109 3.758 2.920 1.00 98.62 87 LEU A N 1
ATOM 670 C CA . LEU A 1 87 ? -0.977 2.590 3.026 1.00 98.62 87 LEU A CA 1
ATOM 671 C C . LEU A 1 87 ? -1.253 2.300 4.504 1.00 98.62 87 LEU A C 1
ATOM 673 O O . LEU A 1 87 ? -0.315 2.247 5.296 1.00 98.62 87 LEU A O 1
ATOM 677 N N . LEU A 1 88 ? -2.515 2.059 4.849 1.00 98.50 88 LEU A N 1
ATOM 678 C CA . LEU A 1 88 ? -2.955 1.398 6.070 1.00 98.50 88 LEU A CA 1
ATOM 679 C C . LEU A 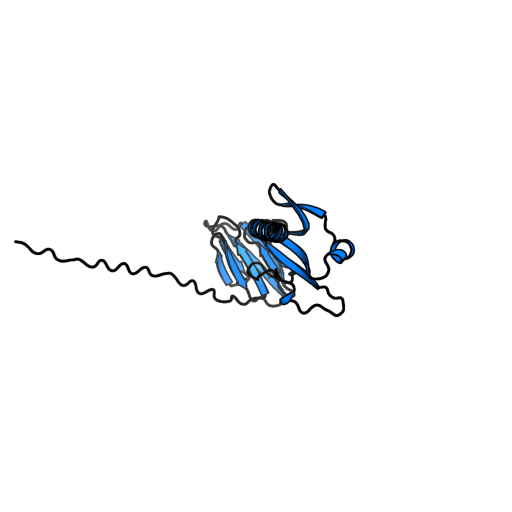1 88 ? -3.314 -0.059 5.746 1.00 98.50 88 LEU A C 1
ATOM 681 O O . LEU A 1 88 ? -4.336 -0.336 5.116 1.00 98.50 88 LEU A O 1
ATOM 685 N N . ASN A 1 89 ? -2.465 -0.984 6.186 1.00 97.81 89 ASN A N 1
ATOM 686 C CA . ASN A 1 89 ? -2.599 -2.425 5.997 1.00 97.81 89 ASN A CA 1
ATOM 687 C C . ASN A 1 89 ? -3.439 -3.032 7.128 1.00 97.81 89 ASN A C 1
ATOM 689 O O . ASN A 1 89 ? -2.906 -3.473 8.148 1.00 97.81 89 ASN A O 1
ATOM 693 N N . LEU A 1 90 ? -4.762 -3.048 6.960 1.00 97.81 90 LEU A N 1
ATOM 694 C CA . LEU A 1 90 ? -5.677 -3.440 8.035 1.00 97.81 90 LEU A CA 1
ATOM 695 C C . LEU A 1 90 ? -5.594 -4.929 8.380 1.00 97.81 90 LEU A C 1
ATOM 697 O O . LEU A 1 90 ? -5.770 -5.324 9.529 1.00 97.81 90 LEU A O 1
ATOM 701 N N . ALA A 1 91 ? -5.325 -5.751 7.368 1.00 95.31 91 ALA A N 1
ATOM 702 C CA . ALA A 1 91 ? -5.397 -7.203 7.453 1.00 95.31 91 ALA A CA 1
ATOM 703 C C . ALA A 1 91 ? -4.048 -7.889 7.693 1.00 95.31 91 ALA A C 1
ATOM 705 O O . ALA A 1 91 ? -3.986 -9.120 7.644 1.00 95.31 91 ALA A O 1
ATOM 706 N N . ARG A 1 92 ? -2.970 -7.113 7.898 1.00 94.88 92 ARG A N 1
ATOM 707 C CA . ARG A 1 92 ? -1.597 -7.622 8.041 1.00 94.88 92 ARG A CA 1
ATOM 708 C C . ARG A 1 92 ? -1.260 -8.607 6.914 1.00 94.88 92 ARG A C 1
ATOM 710 O O . ARG A 1 92 ? -0.942 -9.773 7.146 1.00 94.88 92 ARG A O 1
ATOM 717 N N . LYS A 1 93 ? -1.413 -8.154 5.671 1.00 96.44 93 LYS A N 1
ATOM 718 C CA . LYS A 1 93 ? -1.037 -8.917 4.470 1.00 96.44 93 LYS A CA 1
ATOM 719 C C . LYS A 1 93 ? 0.255 -8.391 3.870 1.00 96.44 93 LYS A C 1
ATOM 721 O O . LYS A 1 93 ? 0.655 -7.265 4.149 1.00 96.44 93 LYS A O 1
ATOM 726 N N . ASP A 1 94 ? 0.878 -9.214 3.042 1.00 97.25 94 ASP A N 1
ATOM 727 C CA . ASP A 1 94 ? 1.986 -8.786 2.203 1.00 97.25 94 ASP A CA 1
ATOM 728 C C . ASP A 1 94 ? 1.502 -7.850 1.094 1.00 97.25 94 ASP A C 1
ATOM 730 O O . ASP A 1 94 ? 0.522 -8.135 0.398 1.00 97.25 94 ASP A O 1
ATOM 734 N N . TYR A 1 95 ? 2.236 -6.756 0.908 1.00 98.31 95 TYR A N 1
ATOM 735 C CA . TYR A 1 95 ? 2.115 -5.885 -0.258 1.00 98.31 95 TYR A CA 1
ATOM 736 C C . TYR A 1 95 ? 3.464 -5.770 -0.941 1.00 98.31 95 TYR A C 1
ATOM 738 O O . TYR A 1 95 ? 4.516 -6.039 -0.360 1.00 98.31 95 TYR A O 1
ATOM 746 N N . TYR A 1 96 ? 3.434 -5.345 -2.193 1.00 98.19 96 TYR A N 1
ATOM 747 C CA . TYR A 1 96 ? 4.629 -5.247 -3.005 1.00 98.19 96 TYR A CA 1
ATOM 748 C C . TYR A 1 96 ? 4.618 -3.944 -3.776 1.00 98.19 96 TYR A C 1
ATOM 750 O O . TYR A 1 96 ? 3.628 -3.592 -4.413 1.00 98.19 96 TYR A O 1
ATOM 758 N N . ILE A 1 97 ? 5.738 -3.240 -3.740 1.00 98.12 97 ILE A N 1
ATOM 759 C CA . ILE A 1 97 ? 6.008 -2.149 -4.662 1.00 98.12 97 ILE A CA 1
ATOM 760 C C . ILE A 1 97 ? 6.830 -2.738 -5.795 1.00 98.12 97 ILE A C 1
ATOM 762 O O . ILE A 1 97 ? 7.930 -3.240 -5.560 1.00 98.12 97 ILE A O 1
ATOM 766 N N . TRP A 1 98 ? 6.297 -2.687 -7.008 1.00 96.88 98 TRP A N 1
ATOM 767 C CA . TRP A 1 98 ? 7.045 -3.038 -8.207 1.00 96.88 98 TRP A CA 1
ATOM 768 C C . TRP A 1 98 ? 7.518 -1.765 -8.894 1.00 96.88 98 TRP A C 1
ATOM 770 O O . TRP A 1 98 ? 6.696 -0.922 -9.257 1.00 96.88 98 TRP A O 1
ATOM 780 N N . THR A 1 99 ? 8.832 -1.638 -9.063 1.00 95.50 99 THR A N 1
ATOM 781 C CA . THR A 1 99 ? 9.478 -0.562 -9.815 1.00 95.50 99 THR A CA 1
ATOM 782 C C . THR A 1 99 ? 9.861 -1.063 -11.201 1.00 95.50 99 THR A C 1
ATOM 784 O O . THR A 1 99 ? 10.510 -2.101 -11.329 1.00 95.50 99 THR A O 1
ATOM 787 N N . ASP A 1 100 ? 9.493 -0.312 -12.238 1.00 92.44 100 ASP A N 1
ATOM 788 C CA . ASP A 1 100 ? 9.896 -0.610 -13.608 1.00 92.44 100 ASP A CA 1
ATOM 789 C C . ASP A 1 100 ? 10.329 0.642 -14.387 1.00 92.44 100 ASP A C 1
ATOM 791 O O . ASP A 1 100 ? 9.995 1.783 -14.048 1.00 92.44 100 ASP A O 1
ATOM 795 N N . LEU A 1 101 ? 11.104 0.413 -15.445 1.00 90.69 101 LEU A N 1
ATOM 796 C CA . LEU A 1 101 ? 11.603 1.413 -16.373 1.00 90.69 101 LEU A CA 1
ATOM 797 C C . LEU A 1 101 ? 10.820 1.360 -17.682 1.00 90.69 101 LEU A C 1
ATOM 799 O O . LEU A 1 101 ? 10.783 0.352 -18.389 1.00 90.69 101 LEU A O 1
ATOM 803 N N . TYR A 1 102 ? 10.295 2.522 -18.041 1.00 86.00 102 TYR A N 1
ATOM 804 C CA . TYR A 1 102 ? 9.584 2.801 -19.274 1.00 86.00 102 TYR A CA 1
ATOM 805 C C . TYR A 1 102 ? 10.496 3.609 -20.189 1.00 86.00 102 TYR A C 1
ATOM 807 O O . TYR A 1 102 ? 10.839 4.750 -19.884 1.00 86.00 102 TYR A O 1
ATOM 815 N N . GLY A 1 103 ? 10.912 3.024 -21.306 1.00 84.00 103 GLY A N 1
ATOM 816 C CA . GLY A 1 103 ? 11.796 3.654 -22.279 1.00 84.00 103 GLY A CA 1
ATOM 817 C C . GLY A 1 103 ? 12.623 2.600 -22.993 1.00 84.00 103 GLY A C 1
ATOM 818 O O . GLY A 1 103 ? 12.102 1.553 -23.366 1.00 84.00 103 GLY A O 1
ATOM 819 N N . ASP A 1 104 ? 13.911 2.876 -23.167 1.00 83.69 104 ASP A N 1
ATOM 820 C CA . ASP A 1 104 ? 14.864 1.913 -23.715 1.00 83.69 104 ASP A CA 1
ATOM 821 C C . ASP A 1 104 ? 15.113 0.758 -22.719 1.00 83.69 104 ASP A C 1
ATOM 823 O O . ASP A 1 104 ? 15.696 0.990 -21.654 1.00 83.69 104 ASP A O 1
ATOM 827 N N . PRO A 1 105 ? 14.722 -0.492 -23.043 1.00 81.62 105 PRO A N 1
ATOM 828 C CA . PRO A 1 105 ? 14.904 -1.635 -22.149 1.00 81.62 105 PRO A CA 1
ATOM 829 C C . PRO A 1 105 ? 16.372 -1.944 -21.841 1.00 81.62 105 PRO A C 1
ATOM 831 O O . PRO A 1 105 ? 16.662 -2.541 -20.806 1.00 81.62 105 PRO A O 1
ATOM 834 N N . SER A 1 106 ? 17.312 -1.529 -22.701 1.00 85.06 106 SER A N 1
ATOM 835 C CA . SER A 1 106 ? 18.745 -1.745 -22.466 1.00 85.06 106 SER A CA 1
ATOM 836 C C . SER A 1 106 ? 19.270 -1.003 -21.234 1.00 85.06 106 SER A C 1
ATOM 838 O O . SER A 1 106 ? 20.297 -1.387 -20.678 1.00 85.06 106 SER A O 1
ATOM 840 N N . LEU A 1 107 ? 18.538 0.010 -20.759 1.00 88.25 107 LEU A N 1
ATOM 841 C CA . LEU A 1 107 ? 18.887 0.783 -19.571 1.00 88.25 107 LEU A CA 1
ATOM 842 C C . LEU A 1 107 ? 18.486 0.098 -18.261 1.00 88.25 107 LEU A C 1
ATOM 844 O O . LEU A 1 107 ? 18.973 0.510 -17.209 1.00 88.25 107 LEU A O 1
ATOM 848 N N . LYS A 1 108 ? 17.636 -0.940 -18.289 1.00 88.38 108 LYS A N 1
ATOM 849 C CA . LYS A 1 108 ? 17.138 -1.596 -17.065 1.00 88.38 108 LYS A CA 1
ATOM 850 C C . LYS A 1 108 ? 18.273 -2.084 -16.170 1.00 88.38 108 LYS A C 1
ATOM 852 O O . LYS A 1 108 ? 18.315 -1.717 -15.004 1.00 88.38 108 LYS A O 1
ATOM 857 N N . ALA A 1 109 ? 19.251 -2.787 -16.739 1.00 87.50 109 ALA A N 1
ATOM 858 C CA . ALA A 1 109 ? 20.384 -3.326 -15.985 1.00 87.50 109 ALA A CA 1
ATOM 859 C C . ALA A 1 109 ? 21.285 -2.248 -15.344 1.00 87.50 109 ALA A C 1
ATOM 861 O O . ALA A 1 109 ? 21.996 -2.537 -14.386 1.00 87.50 109 ALA A O 1
ATOM 862 N N . GLU A 1 110 ? 21.289 -1.018 -15.871 1.00 91.56 110 GLU A N 1
ATOM 863 C CA . GLU A 1 110 ? 22.037 0.107 -15.289 1.00 91.56 110 GLU A CA 1
ATOM 864 C C . GLU A 1 110 ? 21.212 0.863 -14.237 1.00 91.56 110 GLU A C 1
ATOM 866 O O . GLU A 1 110 ? 21.764 1.392 -13.271 1.00 91.56 110 GLU A O 1
ATOM 871 N N . LYS A 1 111 ? 19.896 0.976 -14.451 1.00 93.38 111 LYS A N 1
ATOM 872 C CA . LYS A 1 111 ? 19.018 1.882 -13.698 1.00 93.38 111 LYS A CA 1
ATOM 873 C C . LYS A 1 111 ? 18.220 1.206 -12.593 1.00 93.38 111 LYS A C 1
ATOM 875 O O . LYS A 1 111 ? 17.852 1.892 -11.644 1.00 93.38 111 LYS A O 1
ATOM 880 N N . LEU A 1 112 ? 17.961 -0.088 -12.719 1.00 94.44 112 LEU A N 1
ATOM 881 C CA . LEU A 1 112 ? 17.190 -0.878 -11.770 1.00 94.44 112 LEU A CA 1
ATOM 882 C C . LEU A 1 112 ? 18.078 -1.913 -11.080 1.00 94.44 112 LEU A C 1
ATOM 884 O O . LEU A 1 112 ? 19.100 -2.354 -11.607 1.00 94.44 112 LEU A O 1
ATOM 888 N N . LYS A 1 113 ? 17.663 -2.316 -9.885 1.00 95.06 113 LYS A N 1
ATOM 889 C CA . LYS A 1 113 ? 18.272 -3.388 -9.093 1.00 95.06 113 LYS A CA 1
ATOM 890 C C . LYS A 1 113 ? 17.397 -4.634 -9.163 1.00 95.06 113 LYS A C 1
ATOM 892 O O . LYS A 1 113 ? 16.855 -5.074 -8.154 1.00 95.06 113 LYS A O 1
ATOM 897 N N . GLU A 1 114 ? 17.228 -5.166 -10.369 1.00 95.12 114 GLU A N 1
ATOM 898 C CA . GLU A 1 114 ? 16.389 -6.343 -10.597 1.00 95.12 114 GLU A CA 1
ATOM 899 C C . GLU A 1 114 ? 17.066 -7.621 -10.085 1.00 95.12 114 GLU A C 1
ATOM 901 O O . GLU A 1 114 ? 18.214 -7.917 -10.430 1.00 95.12 114 GLU A O 1
ATOM 906 N N . ASP A 1 115 ? 16.329 -8.407 -9.303 1.00 96.50 115 ASP A N 1
ATOM 907 C CA . ASP A 1 115 ? 16.757 -9.724 -8.830 1.00 96.50 115 ASP A CA 1
ATOM 908 C C . ASP A 1 115 ? 15.576 -10.708 -8.844 1.00 96.50 115 ASP A C 1
ATOM 910 O O . ASP A 1 115 ? 14.441 -10.363 -9.184 1.00 96.50 115 ASP A O 1
ATOM 914 N N . TRP A 1 116 ? 15.836 -11.969 -8.511 1.00 96.56 116 TRP A N 1
ATOM 915 C CA . TRP A 1 116 ? 14.810 -12.975 -8.292 1.00 96.56 116 TRP A CA 1
ATOM 916 C C . TRP A 1 116 ? 14.217 -12.847 -6.891 1.00 96.56 116 TRP A C 1
ATOM 918 O O . TRP A 1 116 ? 14.869 -13.121 -5.885 1.00 96.56 116 TRP A O 1
ATOM 928 N N . HIS A 1 117 ? 12.928 -12.530 -6.832 1.00 96.56 117 HIS A N 1
ATOM 929 C CA . HIS A 1 117 ? 12.161 -12.453 -5.596 1.00 96.56 117 HIS A CA 1
ATOM 930 C C . HIS A 1 117 ? 11.156 -13.598 -5.518 1.00 96.56 117 HIS A C 1
ATOM 932 O O . HIS A 1 117 ? 10.471 -13.912 -6.492 1.00 96.56 117 HIS A O 1
ATOM 938 N N . LYS A 1 118 ? 11.042 -14.224 -4.343 1.00 95.94 118 LYS A N 1
ATOM 939 C CA . LYS A 1 118 ? 9.964 -15.174 -4.061 1.00 95.94 118 LYS A CA 1
ATOM 940 C C . LYS A 1 118 ? 8.716 -14.398 -3.630 1.00 95.94 118 LYS A C 1
ATOM 942 O O . LYS A 1 118 ? 8.765 -13.688 -2.630 1.00 95.94 118 LYS A O 1
ATOM 947 N N . ILE A 1 119 ? 7.625 -14.551 -4.375 1.00 94.88 119 ILE A N 1
ATOM 948 C CA . ILE A 1 119 ? 6.322 -13.928 -4.109 1.00 94.88 119 ILE A CA 1
ATOM 949 C C . ILE A 1 119 ? 5.268 -15.037 -4.169 1.00 94.88 119 ILE A C 1
ATOM 951 O O . ILE A 1 119 ? 5.148 -15.735 -5.185 1.00 94.88 119 ILE A O 1
ATOM 955 N N . GLY A 1 120 ? 4.570 -15.264 -3.055 1.00 90.25 120 GLY A N 1
ATOM 956 C CA . GLY A 1 120 ? 3.840 -16.508 -2.822 1.00 90.25 120 GLY A CA 1
ATOM 957 C C . GLY A 1 120 ? 4.728 -17.741 -3.057 1.00 90.25 120 GLY A C 1
ATOM 958 O O . GLY A 1 120 ? 5.840 -17.859 -2.531 1.00 90.25 120 GLY A O 1
ATOM 959 N N . ASP A 1 121 ? 4.263 -18.653 -3.910 1.00 91.25 121 ASP A N 1
ATOM 960 C CA . ASP A 1 121 ? 4.958 -19.908 -4.235 1.00 91.25 121 ASP A CA 1
ATOM 961 C C . ASP A 1 121 ? 5.843 -19.842 -5.490 1.00 91.25 121 ASP A C 1
ATOM 963 O O . ASP A 1 121 ? 6.377 -20.863 -5.932 1.00 91.25 121 ASP A O 1
ATOM 967 N N . LYS A 1 122 ? 6.000 -18.663 -6.100 1.00 93.50 122 LYS A N 1
ATOM 968 C CA . LYS A 1 122 ? 6.723 -18.493 -7.369 1.00 93.50 122 LYS A CA 1
ATOM 969 C C . LYS A 1 122 ? 7.856 -17.481 -7.247 1.00 93.50 122 LYS A C 1
ATOM 971 O O . LYS A 1 122 ? 7.871 -16.642 -6.350 1.00 93.50 122 LYS A O 1
ATOM 976 N N . SER A 1 123 ? 8.809 -17.573 -8.170 1.00 94.75 123 SER A N 1
ATOM 977 C CA . SER A 1 123 ? 9.899 -16.609 -8.308 1.00 94.75 123 SER A CA 1
ATOM 978 C C . SER A 1 123 ? 9.631 -15.679 -9.484 1.00 94.75 123 SER A C 1
ATOM 980 O O . SER A 1 123 ? 9.288 -16.143 -10.571 1.00 94.75 123 SER A O 1
ATOM 982 N N . TYR A 1 124 ? 9.815 -14.383 -9.259 1.00 95.31 124 TYR A N 1
ATOM 983 C CA . TYR A 1 124 ? 9.633 -13.324 -10.247 1.00 95.31 124 TYR A CA 1
ATOM 984 C C . TYR A 1 124 ? 10.914 -12.504 -10.342 1.00 95.31 124 TYR A C 1
ATOM 986 O O . TYR A 1 124 ? 11.551 -12.250 -9.320 1.00 95.31 124 TYR A O 1
ATOM 994 N N . TYR A 1 125 ? 11.295 -12.118 -11.559 1.00 94.69 125 TYR A N 1
ATOM 995 C CA . TYR A 1 125 ? 12.468 -11.281 -11.800 1.00 94.69 125 TYR A CA 1
ATOM 996 C C . TYR A 1 125 ? 12.044 -9.823 -11.978 1.00 94.69 125 TYR A C 1
ATOM 998 O O . TYR A 1 125 ? 11.149 -9.546 -12.782 1.00 94.69 125 TYR A O 1
ATOM 1006 N N . GLY A 1 126 ? 12.656 -8.913 -11.227 1.00 94.69 126 GLY A N 1
ATOM 1007 C CA . GLY A 1 126 ? 12.355 -7.482 -11.269 1.00 94.69 126 GLY A CA 1
ATOM 1008 C C . GLY A 1 126 ? 12.816 -6.766 -10.003 1.00 94.69 126 GLY A C 1
ATOM 1009 O O . GLY A 1 126 ? 13.350 -7.393 -9.090 1.00 94.69 126 GLY A O 1
ATOM 1010 N N . GLU A 1 127 ? 12.619 -5.451 -9.938 1.00 96.81 127 GLU A N 1
ATOM 1011 C CA . GLU A 1 127 ? 12.878 -4.672 -8.725 1.00 96.81 127 GLU A CA 1
ATOM 1012 C C . GLU A 1 127 ? 11.600 -4.587 -7.882 1.00 96.81 127 GLU A C 1
ATOM 1014 O O . GLU A 1 127 ? 10.680 -3.816 -8.176 1.00 96.81 127 GLU A O 1
ATOM 1019 N N . PHE A 1 128 ? 11.543 -5.404 -6.829 1.00 97.44 128 PHE A N 1
ATOM 1020 C CA . PHE A 1 128 ? 10.405 -5.470 -5.918 1.00 97.44 128 PHE A CA 1
ATOM 1021 C C . PHE A 1 128 ? 10.809 -5.081 -4.497 1.00 97.44 128 PHE A C 1
ATOM 1023 O O . PHE A 1 128 ? 11.789 -5.584 -3.949 1.00 97.44 128 PHE A O 1
ATOM 1030 N N . THR A 1 129 ? 10.001 -4.240 -3.857 1.00 97.69 129 THR A N 1
ATOM 1031 C CA . THR A 1 129 ? 10.073 -3.995 -2.412 1.00 97.69 129 THR A CA 1
ATOM 1032 C C . THR A 1 129 ? 8.876 -4.647 -1.740 1.00 97.69 129 THR A C 1
ATOM 1034 O O . THR A 1 129 ? 7.736 -4.288 -2.027 1.00 97.69 129 THR A O 1
ATOM 1037 N N . ARG A 1 130 ? 9.127 -5.605 -0.844 1.00 97.62 130 ARG A N 1
ATOM 1038 C CA . ARG A 1 130 ? 8.081 -6.228 -0.027 1.00 97.62 130 ARG A CA 1
ATOM 1039 C C . ARG A 1 130 ? 7.764 -5.341 1.173 1.00 97.62 130 ARG A C 1
ATOM 1041 O O . ARG A 1 130 ? 8.665 -4.887 1.874 1.00 97.62 130 ARG A O 1
ATOM 1048 N N . ILE A 1 131 ? 6.480 -5.124 1.399 1.00 97.88 131 ILE A N 1
ATOM 1049 C CA . ILE A 1 131 ? 5.926 -4.536 2.610 1.00 97.88 131 ILE A CA 1
ATOM 1050 C C . ILE A 1 131 ? 5.439 -5.695 3.468 1.00 97.88 131 ILE A C 1
ATOM 1052 O O . ILE A 1 131 ? 4.498 -6.395 3.093 1.00 97.88 131 ILE A O 1
ATOM 1056 N N . GLU A 1 132 ? 6.102 -5.888 4.604 1.00 96.06 132 GLU A N 1
ATOM 1057 C CA . GLU A 1 132 ? 5.814 -7.004 5.500 1.00 96.06 132 GLU A CA 1
ATOM 1058 C C . GLU A 1 132 ? 4.517 -6.777 6.310 1.00 96.06 132 GLU A C 1
ATOM 1060 O O . GLU A 1 132 ? 4.178 -5.619 6.606 1.00 96.06 132 GLU A O 1
ATOM 1065 N N . PRO A 1 133 ? 3.818 -7.854 6.724 1.00 95.62 133 PRO A N 1
ATOM 1066 C CA . PRO A 1 133 ? 2.537 -7.820 7.439 1.00 95.62 133 PRO A CA 1
ATOM 1067 C C . PRO A 1 133 ? 2.506 -6.990 8.723 1.00 95.62 133 PRO A C 1
ATOM 1069 O O . PRO A 1 133 ? 1.449 -6.515 9.135 1.00 95.62 133 PRO A O 1
ATOM 1072 N N . GLU A 1 134 ? 3.637 -6.846 9.407 1.00 94.81 134 GLU A N 1
ATOM 1073 C CA . GLU A 1 134 ? 3.758 -6.067 10.638 1.00 94.81 134 GLU A CA 1
ATOM 1074 C C . GLU A 1 134 ? 3.659 -4.554 10.424 1.00 94.81 134 GLU A C 1
ATOM 1076 O O . GLU A 1 134 ? 3.407 -3.822 11.383 1.00 94.81 134 GLU A O 1
ATOM 1081 N N . ASN A 1 135 ? 3.825 -4.074 9.189 1.00 96.06 135 ASN A N 1
ATOM 1082 C CA . ASN A 1 135 ? 3.760 -2.653 8.877 1.00 96.06 135 ASN A CA 1
ATOM 1083 C C . ASN A 1 135 ? 2.308 -2.220 8.666 1.00 96.06 135 ASN A C 1
ATOM 1085 O O . ASN A 1 135 ? 1.789 -2.251 7.550 1.00 96.06 135 ASN A O 1
ATOM 1089 N N . ILE A 1 136 ? 1.659 -1.790 9.749 1.00 96.25 136 ILE A N 1
ATOM 1090 C CA . ILE A 1 136 ? 0.282 -1.276 9.705 1.00 96.25 136 ILE A CA 1
ATOM 1091 C C . ILE A 1 136 ? 0.190 0.009 8.888 1.00 96.25 136 ILE A C 1
ATOM 1093 O O . ILE A 1 136 ? -0.760 0.168 8.134 1.00 96.25 136 ILE A O 1
ATOM 1097 N N . TYR A 1 137 ? 1.168 0.908 9.015 1.00 98.12 137 TYR A N 1
ATOM 1098 C CA . TYR A 1 137 ? 1.264 2.104 8.185 1.00 98.12 137 TYR A CA 1
ATOM 1099 C C . TYR A 1 137 ? 2.579 2.113 7.411 1.00 98.12 137 TYR A C 1
ATOM 1101 O O . TYR A 1 137 ? 3.651 1.969 8.001 1.00 98.12 137 TYR A O 1
ATOM 1109 N N . VAL A 1 138 ? 2.494 2.343 6.103 1.00 98.00 138 VAL A N 1
ATOM 1110 C CA . VAL A 1 138 ? 3.654 2.513 5.223 1.00 98.00 138 VAL A CA 1
ATOM 1111 C C . VAL A 1 138 ? 3.557 3.854 4.523 1.00 98.00 138 VAL A C 1
ATOM 1113 O O . VAL A 1 138 ? 2.586 4.125 3.820 1.00 98.00 138 VAL A O 1
ATOM 1116 N N . GLU A 1 139 ? 4.575 4.693 4.706 1.00 97.69 139 GLU A N 1
ATOM 1117 C CA . GLU A 1 139 ? 4.677 5.972 4.005 1.00 97.69 139 GLU A CA 1
ATOM 1118 C C . GLU A 1 139 ? 4.764 5.747 2.491 1.00 97.69 139 GLU A C 1
ATOM 1120 O O . GLU A 1 139 ? 5.476 4.855 2.017 1.00 97.69 139 GLU A O 1
ATOM 1125 N N . LYS A 1 140 ? 4.032 6.564 1.726 1.00 97.06 140 LYS A N 1
ATOM 1126 C CA . LYS A 1 140 ? 3.999 6.457 0.269 1.00 97.06 140 LYS A CA 1
ATOM 1127 C C . LYS A 1 140 ? 5.401 6.651 -0.308 1.00 97.06 140 LYS A C 1
ATOM 1129 O O . LYS A 1 140 ? 6.020 7.697 -0.150 1.00 97.06 140 LYS A O 1
ATOM 1134 N N . THR A 1 141 ? 5.867 5.632 -1.017 1.00 96.62 141 THR A N 1
ATOM 1135 C CA . THR A 1 141 ? 7.131 5.629 -1.778 1.00 96.62 141 THR A CA 1
ATOM 1136 C C . THR A 1 141 ? 6.919 5.207 -3.235 1.00 96.62 141 THR A C 1
ATOM 1138 O O . THR A 1 141 ? 7.877 5.035 -3.986 1.00 96.62 141 THR A O 1
ATOM 1141 N N . TRP A 1 142 ? 5.655 5.051 -3.636 1.00 97.12 142 TRP A N 1
ATOM 1142 C CA . TRP A 1 142 ? 5.228 4.629 -4.965 1.00 97.12 142 TRP A CA 1
ATOM 1143 C C . TRP A 1 142 ? 4.575 5.765 -5.749 1.00 97.12 142 TRP A C 1
ATOM 1145 O O . TRP A 1 142 ? 3.990 6.676 -5.160 1.00 97.12 142 TRP A O 1
ATOM 1155 N N . ASP A 1 143 ? 4.618 5.697 -7.080 1.00 95.25 143 ASP A N 1
ATOM 1156 C CA . ASP A 1 143 ? 3.896 6.639 -7.940 1.00 95.25 143 ASP A CA 1
ATOM 1157 C C . ASP A 1 143 ? 2.391 6.324 -7.974 1.00 95.25 143 ASP A C 1
ATOM 1159 O O . ASP A 1 143 ? 1.570 7.220 -7.764 1.00 95.25 143 ASP A O 1
ATOM 1163 N N . TYR A 1 144 ? 2.034 5.050 -8.177 1.00 95.00 144 TYR A N 1
ATOM 1164 C CA . TYR A 1 144 ? 0.654 4.589 -8.385 1.00 95.00 144 TYR A CA 1
ATOM 1165 C C . TYR A 1 144 ? 0.163 3.703 -7.234 1.00 95.00 144 TYR A C 1
ATOM 1167 O O . TYR A 1 144 ? 0.831 2.743 -6.848 1.00 95.00 144 TYR A O 1
ATOM 1175 N N . GLY A 1 145 ? -0.993 4.043 -6.670 1.00 95.94 145 GLY A N 1
ATOM 1176 C CA . GLY A 1 145 ? -1.662 3.319 -5.590 1.00 95.94 145 GLY A CA 1
ATOM 1177 C C . GLY A 1 145 ? -2.299 1.998 -6.008 1.00 95.94 145 GLY A C 1
ATOM 1178 O O . GLY A 1 145 ? -2.186 1.586 -7.162 1.00 95.94 145 GLY A O 1
ATOM 1179 N N . LEU A 1 146 ? -3.005 1.346 -5.083 1.00 95.81 146 LEU A N 1
ATOM 1180 C CA . LEU A 1 146 ? -3.629 0.030 -5.277 1.00 95.81 146 LEU A CA 1
ATOM 1181 C C . LEU A 1 146 ? -4.610 0.027 -6.455 1.00 95.81 146 LEU A C 1
ATOM 1183 O O . LEU A 1 146 ? -4.473 -0.786 -7.368 1.00 95.81 146 LEU A O 1
ATOM 1187 N N . GLU A 1 147 ? -5.517 1.002 -6.482 1.00 93.44 147 GLU A N 1
ATOM 1188 C CA . GLU A 1 147 ? -6.591 1.116 -7.480 1.00 93.44 147 GLU A CA 1
ATOM 1189 C C . GLU A 1 147 ? -6.228 2.013 -8.683 1.00 93.44 147 GLU A C 1
ATOM 1191 O O . GLU A 1 147 ? -7.085 2.339 -9.501 1.00 93.44 147 GLU A O 1
ATOM 1196 N N . GLU A 1 148 ? -4.974 2.467 -8.791 1.00 90.69 148 GLU A N 1
ATOM 1197 C CA . GLU A 1 148 ? -4.504 3.258 -9.939 1.00 90.69 148 GLU A CA 1
ATOM 1198 C C . GLU A 1 148 ? -3.893 2.348 -11.008 1.00 90.69 148 GLU A C 1
ATOM 1200 O O . GLU A 1 148 ? -3.117 1.452 -10.686 1.00 90.69 148 GLU A O 1
ATOM 1205 N N . ASP A 1 149 ? -4.185 2.577 -12.286 1.00 86.50 149 ASP A N 1
ATOM 1206 C CA . ASP A 1 149 ? -3.608 1.760 -13.356 1.00 86.50 149 ASP A CA 1
ATOM 1207 C C . ASP A 1 149 ? -2.077 1.884 -13.390 1.00 86.50 149 ASP A C 1
ATOM 1209 O O . ASP A 1 149 ? -1.528 2.991 -13.377 1.00 86.50 149 ASP A O 1
ATOM 1213 N N . PHE A 1 150 ? -1.374 0.748 -13.478 1.00 84.81 150 PHE A N 1
ATOM 1214 C CA . PHE A 1 150 ? 0.046 0.782 -13.823 1.00 84.81 150 PHE A CA 1
ATOM 1215 C C . PHE A 1 150 ? 0.148 1.062 -15.320 1.00 84.81 150 PHE A C 1
ATOM 1217 O O . PHE A 1 150 ? -0.466 0.324 -16.098 1.00 84.81 150 PHE A O 1
ATOM 1224 N N . PRO A 1 151 ? 0.879 2.098 -15.761 1.00 73.69 151 PRO A N 1
ATOM 1225 C CA . PRO A 1 151 ? 1.046 2.332 -17.184 1.00 73.69 151 PRO A CA 1
ATOM 1226 C C . PRO A 1 151 ? 1.658 1.085 -17.822 1.00 73.69 151 PRO A C 1
ATOM 1228 O O . PRO A 1 151 ? 2.678 0.600 -17.369 1.00 73.69 151 PRO A O 1
ATOM 1231 N N . THR A 1 152 ? 1.032 0.545 -18.862 1.00 69.38 152 THR A N 1
ATOM 1232 C CA . THR A 1 152 ? 1.565 -0.610 -19.606 1.00 69.38 152 THR A CA 1
ATOM 1233 C C . THR A 1 152 ? 2.203 -0.195 -20.931 1.00 69.38 152 THR A C 1
ATOM 1235 O O . THR A 1 152 ? 3.004 -0.942 -21.483 1.00 69.38 152 THR A O 1
ATOM 1238 N N . ASP A 1 153 ? 1.931 1.032 -21.393 1.00 63.03 153 ASP A N 1
ATOM 1239 C CA . ASP A 1 153 ? 2.399 1.558 -22.674 1.00 63.03 153 ASP A CA 1
ATOM 1240 C C . ASP A 1 153 ? 3.263 2.816 -22.530 1.00 63.03 153 ASP A C 1
ATOM 1242 O O . ASP A 1 153 ? 2.946 3.758 -21.799 1.00 63.03 153 ASP A O 1
ATOM 1246 N N . LEU A 1 154 ? 4.315 2.885 -23.352 1.00 55.56 154 LEU A N 1
ATOM 1247 C CA . LEU A 1 154 ? 5.199 4.051 -23.476 1.00 55.56 154 LEU A CA 1
ATOM 1248 C C . LEU A 1 154 ? 4.493 5.284 -24.059 1.00 55.56 154 LEU A C 1
ATOM 1250 O O . LEU A 1 154 ? 4.899 6.410 -23.788 1.00 55.56 154 LEU A O 1
ATOM 1254 N N . ILE A 1 155 ? 3.446 5.084 -24.867 1.00 53.34 155 ILE A N 1
ATOM 1255 C CA . ILE A 1 155 ? 2.789 6.147 -25.649 1.00 53.34 155 ILE A CA 1
ATOM 1256 C C . ILE A 1 155 ? 2.063 7.158 -24.739 1.00 53.34 155 ILE A C 1
ATOM 1258 O O . ILE A 1 155 ? 1.902 8.318 -25.115 1.00 53.34 155 ILE A O 1
ATOM 1262 N N . GLY A 1 156 ? 1.681 6.749 -23.524 1.00 51.50 156 GLY A N 1
ATOM 1263 C CA . GLY A 1 156 ? 1.076 7.627 -22.518 1.00 51.50 156 GLY A CA 1
ATOM 1264 C C . GLY A 1 156 ? 2.077 8.383 -21.640 1.00 51.50 156 GLY A C 1
ATOM 1265 O O . GLY A 1 156 ? 1.677 9.278 -20.897 1.00 51.50 156 GLY A O 1
ATOM 1266 N N . LEU A 1 157 ? 3.370 8.050 -21.705 1.00 58.84 157 LEU A N 1
ATOM 1267 C CA . LEU A 1 157 ? 4.394 8.625 -20.838 1.00 58.84 157 LEU A CA 1
ATOM 1268 C C . LEU A 1 157 ? 5.204 9.667 -21.610 1.00 58.84 157 LEU A C 1
ATOM 1270 O O . LEU A 1 157 ? 5.880 9.370 -22.594 1.00 58.84 157 LEU A O 1
ATOM 1274 N N . GLN A 1 158 ? 5.153 10.918 -21.151 1.00 63.91 158 GLN A N 1
ATOM 1275 C CA . GLN A 1 158 ? 5.994 11.982 -21.689 1.00 63.91 158 GLN A CA 1
ATOM 1276 C C . GLN A 1 158 ? 7.435 11.760 -21.220 1.00 63.91 158 GLN A C 1
ATOM 1278 O O . GLN A 1 158 ? 7.854 12.277 -20.185 1.00 63.91 158 GLN A O 1
ATOM 1283 N N . LEU A 1 159 ? 8.179 10.949 -21.976 1.00 63.66 159 LEU A N 1
ATOM 1284 C CA . LEU A 1 159 ? 9.562 10.616 -21.659 1.00 63.66 159 LEU A CA 1
ATOM 1285 C C . LEU A 1 159 ? 10.395 11.891 -21.489 1.00 63.66 159 LEU A C 1
ATOM 1287 O O . LEU A 1 159 ? 10.271 12.861 -22.244 1.00 63.66 159 LEU A O 1
ATOM 1291 N N . THR A 1 160 ? 11.251 11.881 -20.470 1.00 66.50 160 THR A N 1
ATOM 1292 C CA . THR A 1 160 ? 12.155 12.994 -20.173 1.00 66.50 160 THR A CA 1
ATOM 1293 C C . THR A 1 160 ? 13.187 13.170 -21.295 1.00 66.50 160 THR A C 1
ATOM 1295 O O . THR A 1 160 ? 13.273 12.371 -22.230 1.00 66.50 160 THR A O 1
ATOM 1298 N N . ARG A 1 161 ? 14.049 14.194 -21.192 1.00 66.62 161 ARG A N 1
ATOM 1299 C CA . ARG A 1 161 ? 15.212 14.334 -22.094 1.00 66.62 161 ARG A CA 1
ATOM 1300 C C . ARG A 1 161 ? 16.089 13.078 -22.129 1.00 66.62 161 ARG A C 1
ATOM 1302 O O . ARG A 1 161 ? 16.761 12.846 -23.129 1.00 66.62 161 ARG A O 1
ATOM 1309 N N . GLU A 1 162 ? 16.056 12.280 -21.065 1.00 65.81 162 GLU A N 1
ATOM 1310 C CA . GLU A 1 162 ? 16.816 11.040 -20.935 1.00 65.81 162 GLU A CA 1
ATOM 1311 C C . GLU A 1 162 ? 16.160 9.844 -21.652 1.00 65.81 162 GLU A C 1
ATOM 1313 O O . GLU A 1 162 ? 16.754 8.776 -21.700 1.00 65.81 162 GLU A O 1
ATOM 1318 N N . LYS A 1 163 ? 14.982 10.018 -22.277 1.00 79.19 163 LYS A N 1
ATOM 1319 C CA . LYS A 1 163 ? 14.227 8.989 -23.027 1.00 79.19 163 LYS A CA 1
ATOM 1320 C C . LYS A 1 163 ? 13.772 7.774 -22.205 1.00 79.19 163 LYS A C 1
ATOM 1322 O O . LYS A 1 163 ? 13.366 6.769 -22.782 1.00 79.19 163 LYS A O 1
ATOM 1327 N N . TYR A 1 164 ? 13.791 7.873 -20.880 1.00 85.44 164 TYR A N 1
ATOM 1328 C CA . TYR A 1 164 ? 13.179 6.892 -19.990 1.00 85.44 164 TYR A CA 1
ATOM 1329 C C . TYR A 1 164 ? 12.501 7.570 -18.793 1.00 85.44 164 TYR A C 1
ATOM 1331 O O . TYR A 1 164 ? 12.707 8.760 -18.519 1.00 85.44 164 TYR A O 1
ATOM 1339 N N . MET A 1 165 ? 11.677 6.795 -18.096 1.00 88.31 165 MET A N 1
ATOM 1340 C CA . MET A 1 165 ? 11.080 7.107 -16.803 1.00 88.31 165 MET A CA 1
ATOM 1341 C C . MET A 1 165 ? 11.087 5.851 -15.937 1.00 88.31 165 MET A C 1
ATOM 1343 O O . MET A 1 165 ? 10.783 4.769 -16.426 1.00 88.31 165 MET A O 1
ATOM 1347 N N . ILE A 1 166 ? 11.396 6.005 -14.653 1.00 91.06 166 ILE A N 1
ATOM 1348 C CA . ILE A 1 166 ? 11.224 4.942 -13.661 1.00 91.06 166 ILE A CA 1
ATOM 1349 C C . ILE A 1 166 ? 9.925 5.227 -12.926 1.00 91.06 166 ILE A C 1
ATOM 1351 O O . ILE A 1 166 ? 9.688 6.369 -12.520 1.00 91.06 166 ILE A O 1
ATOM 1355 N N . LYS A 1 167 ? 9.076 4.211 -12.812 1.00 93.31 167 LYS A N 1
ATOM 1356 C CA . LYS A 1 167 ? 7.797 4.304 -12.124 1.00 93.31 167 LYS A CA 1
ATOM 1357 C C . LYS A 1 167 ? 7.568 3.099 -11.246 1.00 93.31 167 LYS A C 1
ATOM 1359 O O . LYS A 1 167 ? 7.957 1.991 -11.603 1.00 93.31 167 LYS A O 1
ATOM 1364 N N . SER A 1 168 ? 6.894 3.319 -10.128 1.00 96.00 168 SER A N 1
ATOM 1365 C CA . SER A 1 168 ? 6.553 2.250 -9.203 1.00 96.00 168 SER A CA 1
ATOM 1366 C C . SER A 1 168 ? 5.074 2.230 -8.847 1.00 96.00 168 SER A C 1
ATOM 1368 O O . SER A 1 168 ? 4.402 3.265 -8.805 1.00 96.00 168 SER A O 1
ATOM 1370 N N . LYS A 1 169 ? 4.552 1.032 -8.596 1.00 96.69 169 LYS A N 1
ATOM 1371 C CA . LYS A 1 169 ? 3.170 0.832 -8.161 1.00 96.69 169 LYS A CA 1
ATOM 1372 C C . LYS A 1 169 ? 3.099 -0.091 -6.962 1.00 96.69 169 LYS A C 1
ATOM 1374 O O . LYS A 1 169 ? 3.820 -1.084 -6.896 1.00 96.69 169 LYS A O 1
ATOM 1379 N N . LEU A 1 170 ? 2.197 0.247 -6.049 1.00 98.25 170 LEU A N 1
ATOM 1380 C CA . LEU A 1 170 ? 1.792 -0.596 -4.939 1.00 98.25 170 LEU A CA 1
ATOM 1381 C C . LEU A 1 170 ? 0.774 -1.648 -5.400 1.00 98.25 170 LEU A C 1
ATOM 1383 O O . LEU A 1 170 ? -0.215 -1.331 -6.063 1.00 98.25 170 LEU A O 1
ATOM 1387 N N . PHE A 1 171 ? 0.996 -2.891 -4.990 1.00 97.69 171 PHE A N 1
ATOM 1388 C CA . PHE A 1 171 ? 0.154 -4.035 -5.303 1.00 97.69 171 PHE A CA 1
ATOM 1389 C C . PHE A 1 171 ? -0.158 -4.865 -4.062 1.00 97.69 171 PHE A C 1
ATOM 1391 O O . PHE A 1 171 ? 0.700 -5.070 -3.198 1.00 97.69 171 PHE A O 1
ATOM 1398 N N . ARG A 1 172 ? -1.361 -5.447 -4.048 1.00 97.69 172 ARG A N 1
ATOM 1399 C CA . ARG A 1 172 ? -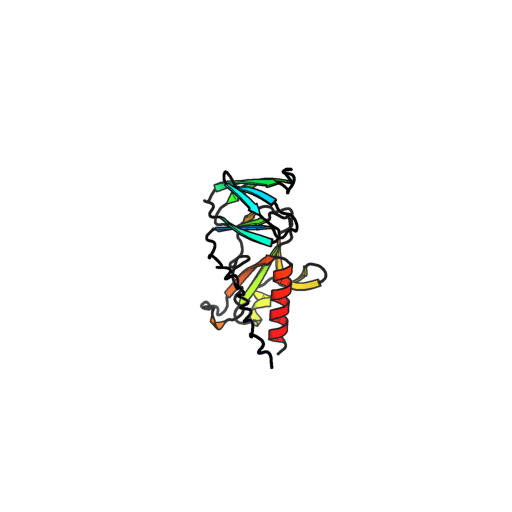1.634 -6.677 -3.293 1.00 97.69 172 ARG A CA 1
ATOM 1400 C C . ARG A 1 172 ? -0.908 -7.834 -3.981 1.00 97.69 172 ARG A C 1
ATOM 1402 O O . ARG A 1 172 ? -0.734 -7.805 -5.199 1.00 97.69 172 ARG A O 1
ATOM 1409 N N . GLU A 1 173 ? -0.524 -8.875 -3.243 1.00 96.06 173 GLU A N 1
ATOM 1410 C CA . GLU A 1 173 ? 0.206 -10.021 -3.820 1.00 96.06 173 GLU A CA 1
ATOM 1411 C C . GLU A 1 173 ? -0.476 -10.593 -5.076 1.00 96.06 173 GLU A C 1
ATOM 1413 O O . GLU A 1 173 ? 0.152 -10.746 -6.124 1.00 96.06 173 GLU A O 1
ATOM 1418 N N . LYS A 1 174 ? -1.781 -10.871 -4.983 1.00 94.75 174 LYS A N 1
ATOM 1419 C CA . LYS A 1 174 ? -2.559 -11.439 -6.089 1.00 94.75 174 LYS A CA 1
ATOM 1420 C C . LYS A 1 174 ? -2.541 -10.530 -7.322 1.00 94.75 174 LYS A C 1
ATOM 1422 O O . LYS A 1 174 ? -2.300 -11.015 -8.427 1.00 94.75 174 LYS A O 1
ATOM 1427 N N . ASP A 1 175 ? -2.737 -9.231 -7.118 1.00 95.19 175 ASP A N 1
ATOM 1428 C CA . ASP A 1 175 ? -2.798 -8.236 -8.191 1.00 95.19 175 ASP A CA 1
ATOM 1429 C C 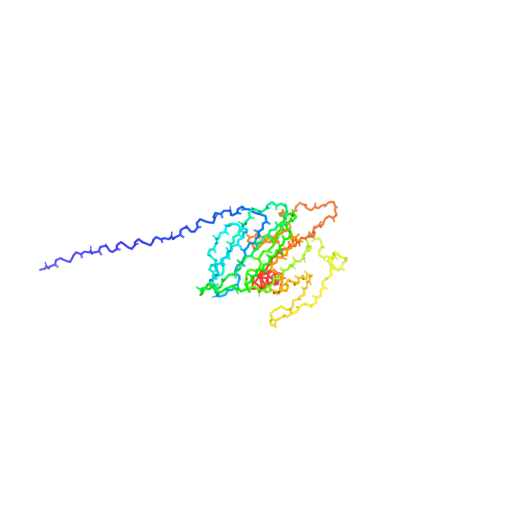. ASP A 1 175 ? -1.436 -8.100 -8.891 1.00 95.19 175 ASP A C 1
ATOM 1431 O O . ASP A 1 175 ? -1.372 -8.000 -10.116 1.00 95.19 175 ASP A O 1
ATOM 1435 N N . LEU A 1 176 ? -0.332 -8.180 -8.134 1.00 95.31 176 LEU A N 1
ATOM 1436 C CA . LEU A 1 176 ? 1.020 -8.207 -8.698 1.00 95.31 176 LEU A CA 1
ATOM 1437 C C . LEU A 1 176 ? 1.219 -9.423 -9.600 1.00 95.31 176 LEU A C 1
ATOM 1439 O O . LEU A 1 176 ? 1.705 -9.295 -10.724 1.00 95.31 176 LEU A O 1
ATOM 1443 N N . ILE A 1 177 ? 0.843 -10.608 -9.115 1.00 94.25 177 ILE A N 1
ATOM 1444 C CA . ILE A 1 177 ? 0.985 -11.859 -9.864 1.00 94.25 177 ILE A CA 1
ATOM 1445 C C . ILE A 1 177 ? 0.185 -11.784 -11.167 1.00 94.25 177 ILE A C 1
ATOM 1447 O O . ILE A 1 177 ? 0.670 -12.202 -12.222 1.00 94.25 177 ILE A O 1
ATOM 1451 N N . GLU A 1 178 ? -1.038 -11.265 -11.119 1.00 92.88 178 GLU A N 1
ATOM 1452 C CA . GLU A 1 178 ? -1.878 -11.093 -12.303 1.00 92.88 178 GLU A CA 1
ATOM 1453 C C . GLU A 1 178 ? -1.262 -10.101 -13.298 1.00 92.88 178 GLU A C 1
ATOM 1455 O O . GLU A 1 178 ? -1.111 -10.445 -14.476 1.00 92.88 178 GLU A O 1
ATOM 1460 N N . ALA A 1 179 ? -0.823 -8.930 -12.826 1.00 90.88 179 ALA A N 1
ATOM 1461 C CA . ALA A 1 179 ? -0.202 -7.898 -13.654 1.00 90.88 179 ALA A CA 1
ATOM 1462 C C . ALA A 1 179 ? 1.092 -8.385 -14.327 1.00 90.88 179 ALA A C 1
ATOM 1464 O O . ALA A 1 179 ? 1.256 -8.248 -15.542 1.00 90.88 179 ALA A O 1
ATOM 1465 N N . TYR A 1 180 ? 1.986 -9.025 -13.571 1.00 90.69 180 TYR A N 1
ATOM 1466 C CA . TYR A 1 180 ? 3.250 -9.543 -14.095 1.00 90.69 180 TYR A CA 1
ATOM 1467 C C . TYR A 1 180 ? 3.022 -10.613 -15.172 1.00 90.69 180 TYR A C 1
ATOM 1469 O O . TYR A 1 180 ? 3.631 -10.589 -16.244 1.00 90.69 180 TYR A O 1
ATOM 1477 N N . ASN A 1 181 ? 2.096 -11.546 -14.924 1.00 89.62 181 ASN A N 1
ATOM 1478 C CA . ASN A 1 181 ? 1.765 -12.594 -15.889 1.00 89.62 181 ASN A CA 1
ATOM 1479 C C . ASN A 1 181 ? 1.107 -12.038 -17.158 1.00 89.62 181 ASN A C 1
ATOM 1481 O O . ASN A 1 181 ? 1.301 -12.603 -18.235 1.00 89.62 181 ASN A O 1
ATOM 1485 N N . ALA A 1 182 ? 0.316 -10.968 -17.053 1.00 87.31 182 ALA A N 1
ATOM 1486 C CA . ALA A 1 182 ? -0.270 -10.311 -18.216 1.00 87.31 182 ALA A CA 1
ATOM 1487 C C . ALA A 1 182 ? 0.818 -9.715 -19.124 1.00 87.31 182 ALA A C 1
ATOM 1489 O O . ALA A 1 182 ? 0.802 -9.966 -20.331 1.00 87.31 182 ALA A O 1
ATOM 1490 N N . LEU A 1 183 ? 1.805 -9.028 -18.543 1.00 82.56 183 LEU A N 1
ATOM 1491 C CA . LEU A 1 183 ? 2.926 -8.435 -19.279 1.00 82.56 183 LEU A CA 1
ATOM 1492 C C . LEU A 1 183 ? 3.815 -9.493 -19.947 1.00 82.56 183 LEU A C 1
ATOM 1494 O O . LEU A 1 183 ? 4.154 -9.364 -21.123 1.00 82.56 183 LEU A O 1
ATOM 1498 N N . ALA A 1 184 ? 4.114 -10.597 -19.257 1.00 79.31 184 ALA A N 1
ATOM 1499 C CA . ALA A 1 184 ? 4.896 -11.696 -19.834 1.00 79.31 184 ALA A CA 1
ATOM 1500 C C . ALA A 1 184 ? 4.218 -12.356 -21.056 1.00 79.31 184 ALA A C 1
ATOM 1502 O O . ALA A 1 184 ? 4.889 -12.836 -21.971 1.00 79.31 184 ALA A O 1
ATOM 1503 N N . ARG A 1 185 ? 2.878 -12.387 -21.098 1.00 79.19 185 ARG A N 1
ATOM 1504 C CA . ARG A 1 185 ? 2.134 -12.907 -22.260 1.00 79.19 185 ARG A CA 1
ATOM 1505 C C . ARG A 1 185 ? 2.183 -11.956 -23.450 1.00 79.19 185 ARG A C 1
ATOM 1507 O O . ARG A 1 185 ? 2.214 -12.433 -24.579 1.00 79.19 185 ARG A O 1
ATOM 1514 N N . GLN A 1 186 ? 2.182 -10.648 -23.202 1.00 71.19 186 GLN A N 1
ATOM 1515 C CA . GLN A 1 186 ? 2.260 -9.633 -24.254 1.00 71.19 186 GLN A CA 1
ATOM 1516 C C . GLN A 1 186 ? 3.633 -9.614 -24.933 1.00 71.19 186 GLN A C 1
ATOM 1518 O O . GLN A 1 186 ? 3.699 -9.421 -26.138 1.00 71.19 186 GLN A O 1
ATOM 1523 N N . SER A 1 187 ? 4.717 -9.880 -24.198 1.00 62.12 187 SER A N 1
ATOM 1524 C CA . SER A 1 187 ? 6.076 -9.945 -24.760 1.00 62.12 187 SER A CA 1
ATOM 1525 C C . SER A 1 187 ? 6.400 -11.247 -25.506 1.00 62.12 187 SER A C 1
ATOM 1527 O O . SER A 1 187 ? 7.442 -11.340 -26.150 1.00 62.12 187 SER A O 1
ATOM 1529 N N . SER A 1 188 ? 5.526 -12.256 -25.412 1.00 57.72 188 SER A N 1
ATOM 1530 C CA . SER A 1 188 ? 5.683 -13.560 -26.075 1.00 57.72 188 SER A CA 1
ATOM 1531 C C . SER A 1 188 ? 4.924 -13.670 -27.410 1.00 57.72 188 SER A C 1
ATOM 1533 O O . SER A 1 188 ? 4.940 -14.740 -28.022 1.00 57.72 188 SER A O 1
ATOM 1535 N N . GLN A 1 189 ? 4.230 -12.607 -27.832 1.00 45.28 189 GLN A N 1
ATOM 1536 C CA . GLN A 1 189 ? 3.532 -12.490 -29.121 1.00 45.28 189 GLN A CA 1
ATOM 1537 C C . GLN A 1 189 ? 4.317 -11.589 -30.071 1.00 45.28 189 GLN A C 1
ATOM 1539 O O . GLN A 1 189 ? 4.302 -11.897 -31.284 1.00 45.28 189 GLN A O 1
#

pLDDT: mean 86.4, std 17.53, range [37.88, 98.62]

Secondary structure (DSSP, 8-state):
-PPPP--------------------SEEEE--SSS-EEEEETTEEEEE-TT-EEEE---SEEEEEEEE-TT--EEEEEEEEESS-EEEETT---EEEEEEEEE-GGGHHHH---EEEEETTEEEEEEEEEE-TT-SEEE---SB-TTSPPP--GGGS---TTSEEEEEEEEEHHHHHHHHHHHHHHTT-